Protein AF-A0A4V1SUF4-F1 (afdb_monomer_lite)

Radius of gyration: 17.59 Å; chains: 1; bounding box: 44×42×52 Å

Structure (mmCIF, N/CA/C/O backbone):
data_AF-A0A4V1SUF4-F1
#
_entry.id   AF-A0A4V1SUF4-F1
#
loop_
_atom_site.group_PDB
_atom_site.id
_atom_site.type_symbol
_atom_site.label_atom_id
_atom_site.label_alt_id
_atom_site.label_comp_id
_atom_site.label_asym_id
_atom_site.label_entity_id
_atom_site.label_seq_id
_atom_site.pdbx_PDB_ins_code
_atom_site.Cartn_x
_atom_site.Cartn_y
_atom_site.Cartn_z
_atom_site.occupancy
_atom_site.B_iso_or_equiv
_atom_site.auth_seq_id
_atom_site.auth_comp_id
_atom_site.auth_asym_id
_atom_site.auth_atom_id
_atom_site.pdbx_PDB_model_num
ATOM 1 N N . MET A 1 1 ? -8.683 17.344 -1.685 1.00 39.75 1 MET A N 1
ATOM 2 C CA . MET A 1 1 ? -9.577 17.218 -0.507 1.00 39.75 1 MET A CA 1
ATOM 3 C C . MET A 1 1 ? -9.456 18.468 0.349 1.00 39.75 1 MET A C 1
ATOM 5 O O . MET A 1 1 ? -8.342 18.908 0.589 1.00 39.75 1 MET A O 1
ATOM 9 N N . LYS A 1 2 ? -10.571 19.056 0.800 1.00 32.00 2 LYS A N 1
ATOM 10 C CA . LYS A 1 2 ? -10.547 20.195 1.730 1.00 32.00 2 LYS A CA 1
ATOM 11 C C . LYS A 1 2 ? -10.143 19.652 3.108 1.00 32.00 2 LYS A C 1
ATOM 13 O O . LYS A 1 2 ? -10.960 18.995 3.749 1.00 32.00 2 LYS A O 1
ATOM 18 N N . GLN A 1 3 ? -8.891 19.845 3.527 1.00 45.75 3 GLN A N 1
ATOM 19 C CA . GLN A 1 3 ? -8.493 19.544 4.903 1.00 45.75 3 GLN A CA 1
ATOM 20 C C . GLN A 1 3 ? -9.344 20.419 5.828 1.00 45.75 3 GLN A C 1
ATOM 22 O O . GLN A 1 3 ? -9.329 21.648 5.756 1.00 45.75 3 GLN A O 1
ATOM 27 N N . THR A 1 4 ? -10.176 19.787 6.647 1.00 56.06 4 THR A N 1
ATOM 28 C CA . THR A 1 4 ? -10.913 20.477 7.701 1.00 56.06 4 THR A CA 1
ATOM 29 C C . THR A 1 4 ? -9.905 20.994 8.724 1.00 56.06 4 THR A C 1
ATOM 31 O O . THR A 1 4 ? -8.957 20.291 9.063 1.00 56.06 4 THR A O 1
ATOM 34 N N . ARG A 1 5 ? -10.129 22.193 9.285 1.00 51.91 5 ARG A N 1
ATOM 35 C CA . ARG A 1 5 ? -9.277 22.776 10.349 1.00 51.91 5 ARG A CA 1
ATOM 36 C C . ARG A 1 5 ? -9.050 21.851 11.560 1.00 51.91 5 ARG A C 1
ATOM 38 O O . ARG A 1 5 ? -8.157 22.113 12.348 1.00 51.91 5 ARG A O 1
ATOM 45 N N . ARG A 1 6 ? -9.877 20.811 11.730 1.00 56.00 6 ARG A N 1
ATOM 46 C CA . ARG A 1 6 ? -9.827 19.841 12.837 1.00 56.00 6 ARG A CA 1
ATOM 47 C C . ARG A 1 6 ? -9.262 18.465 12.448 1.00 56.00 6 ARG A C 1
ATOM 49 O O . ARG A 1 6 ? -9.303 17.559 13.268 1.00 56.00 6 ARG A O 1
ATOM 56 N N . GLY A 1 7 ? -8.793 18.278 11.211 1.00 70.75 7 GLY A N 1
ATOM 57 C CA . GLY A 1 7 ? -8.403 16.954 10.718 1.00 70.75 7 GLY A CA 1
ATOM 58 C C . GLY A 1 7 ? -9.588 15.979 10.623 1.00 70.75 7 GLY A C 1
ATOM 59 O O . GLY A 1 7 ? -10.755 16.384 10.632 1.00 70.75 7 GLY A O 1
ATOM 60 N N . ASN A 1 8 ? -9.286 14.687 10.491 1.00 85.25 8 ASN A N 1
ATOM 61 C CA . ASN A 1 8 ? -10.257 13.588 10.499 1.00 85.25 8 ASN A CA 1
ATOM 62 C C . ASN A 1 8 ? -9.877 12.548 11.574 1.00 85.25 8 ASN A C 1
ATOM 64 O O . ASN A 1 8 ? -8.792 12.625 12.141 1.00 85.25 8 ASN A O 1
ATOM 68 N N . ALA A 1 9 ? -10.759 11.581 11.852 1.00 89.31 9 ALA A N 1
ATOM 69 C CA . ALA A 1 9 ? -10.544 10.592 12.916 1.00 89.31 9 ALA A CA 1
ATOM 70 C C . ALA A 1 9 ? -9.259 9.760 12.737 1.00 89.31 9 ALA A C 1
ATOM 72 O O . ALA A 1 9 ? -8.583 9.476 13.718 1.00 89.31 9 ALA A O 1
ATOM 73 N N . LEU A 1 10 ? -8.902 9.410 11.496 1.00 92.25 10 LEU A N 1
ATOM 74 C CA . LEU A 1 10 ? -7.659 8.693 11.209 1.00 92.25 10 LEU A CA 1
ATOM 75 C C . LEU A 1 10 ? -6.436 9.588 11.447 1.00 92.25 10 LEU A C 1
ATOM 77 O O . LEU A 1 10 ? -5.470 9.148 12.053 1.00 92.25 10 LEU A O 1
ATOM 81 N N . ALA A 1 11 ? -6.491 10.851 11.021 1.00 91.38 11 ALA A N 1
ATOM 82 C CA . ALA A 1 11 ? -5.416 11.814 11.252 1.00 91.38 11 ALA A CA 1
ATOM 83 C C . ALA A 1 11 ? -5.197 12.092 12.750 1.00 91.38 11 ALA A C 1
ATOM 85 O O . ALA A 1 11 ? -4.055 12.178 13.186 1.00 91.38 11 ALA A O 1
ATOM 86 N N . ALA A 1 12 ? -6.276 12.196 13.534 1.00 92.25 12 ALA A N 1
ATOM 87 C CA . ALA A 1 12 ? -6.192 12.345 14.987 1.00 92.25 12 ALA A CA 1
ATOM 88 C C . ALA A 1 12 ? -5.550 11.109 15.633 1.00 92.25 12 ALA A C 1
ATOM 90 O O . ALA A 1 12 ? -4.596 11.247 16.391 1.00 92.25 12 ALA A O 1
ATOM 91 N N . TRP A 1 13 ? -6.002 9.909 15.251 1.00 93.56 13 TRP A N 1
ATOM 92 C CA . TRP A 1 13 ? -5.416 8.658 15.731 1.00 93.56 13 TRP A CA 1
ATOM 93 C C . TRP A 1 13 ? -3.922 8.558 15.405 1.00 93.56 13 TRP A C 1
ATOM 95 O O . TRP A 1 13 ? -3.134 8.270 16.293 1.00 93.56 13 TRP A O 1
ATOM 105 N N . LEU A 1 14 ? -3.516 8.872 14.169 1.00 94.31 14 LEU A N 1
ATOM 106 C CA . LEU A 1 14 ? -2.105 8.884 13.764 1.00 94.31 14 LEU A CA 1
ATOM 107 C C . LEU A 1 14 ? -1.263 9.868 14.588 1.00 94.31 14 LEU A C 1
ATOM 109 O O . LEU A 1 14 ? -0.115 9.570 14.893 1.00 94.31 14 LEU A O 1
ATOM 113 N N . ALA A 1 15 ? -1.809 11.037 14.929 1.00 93.88 15 ALA A N 1
ATOM 114 C CA . ALA A 1 15 ? -1.095 12.057 15.696 1.00 93.88 15 ALA A CA 1
ATOM 115 C C . ALA A 1 15 ? -0.923 11.682 17.178 1.00 93.88 15 ALA A C 1
ATOM 117 O O . ALA A 1 15 ? 0.094 12.027 17.778 1.00 93.88 15 ALA A O 1
ATOM 118 N N . GLU A 1 16 ? -1.909 10.995 17.758 1.00 93.38 16 GLU A N 1
ATOM 119 C CA . GLU A 1 16 ? -1.894 10.526 19.152 1.00 93.38 16 GLU A CA 1
ATOM 120 C C . GLU A 1 16 ? -1.124 9.209 19.331 1.00 93.38 16 GLU A C 1
ATOM 122 O O . GLU A 1 16 ? -0.698 8.879 20.437 1.00 93.38 16 GLU A O 1
ATOM 127 N N . ASP A 1 17 ? -0.932 8.454 18.250 1.00 90.81 17 ASP A N 1
ATOM 128 C CA . ASP A 1 17 ? -0.211 7.190 18.264 1.00 90.81 17 ASP A CA 1
ATOM 129 C C . ASP A 1 17 ? 1.282 7.400 18.575 1.00 90.81 17 ASP A C 1
ATOM 131 O O . ASP A 1 17 ? 1.960 8.105 17.825 1.00 90.81 17 ASP A O 1
ATOM 135 N N . PRO A 1 18 ? 1.853 6.763 19.615 1.00 90.12 18 PRO A N 1
ATOM 136 C CA . PRO A 1 18 ? 3.274 6.909 19.930 1.00 90.12 18 PRO A CA 1
ATOM 137 C C . PRO A 1 18 ? 4.211 6.490 18.789 1.00 90.12 18 PRO A C 1
ATOM 139 O O . PRO A 1 18 ? 5.336 6.980 18.709 1.00 90.12 18 PRO A O 1
ATOM 142 N N . LEU A 1 19 ? 3.757 5.586 17.914 1.00 88.56 19 LEU A N 1
ATOM 143 C CA . LEU A 1 19 ? 4.533 5.063 16.798 1.00 88.56 19 LEU A CA 1
ATOM 144 C C . LEU A 1 19 ? 4.470 5.982 15.568 1.00 88.56 19 LEU A C 1
ATOM 146 O O . LEU A 1 19 ? 5.475 6.150 14.886 1.00 88.56 19 LEU A O 1
ATOM 150 N N . PHE A 1 20 ? 3.312 6.586 15.279 1.00 92.81 20 PHE A N 1
ATOM 151 C CA . PHE A 1 20 ? 3.117 7.410 14.073 1.00 92.81 20 PHE A CA 1
ATOM 152 C C . PHE A 1 20 ? 3.195 8.912 14.325 1.00 92.81 20 PHE A C 1
ATOM 154 O O . PHE A 1 20 ? 3.594 9.656 13.428 1.00 92.81 20 PHE A O 1
ATOM 161 N N . GLY A 1 21 ? 2.860 9.363 15.532 1.00 94.06 21 GLY A N 1
ATOM 162 C CA . GLY A 1 21 ? 2.788 10.768 15.920 1.00 94.06 21 GLY A CA 1
ATOM 163 C C . GLY A 1 21 ? 4.017 11.582 15.514 1.00 94.06 21 GLY A C 1
ATOM 164 O O . GLY A 1 21 ? 3.842 12.635 14.891 1.00 94.06 21 GLY A O 1
ATOM 165 N N . PRO A 1 22 ? 5.257 11.104 15.754 1.00 94.25 22 PRO A N 1
ATOM 166 C CA . PRO A 1 22 ? 6.465 11.800 15.309 1.00 94.25 22 PRO A CA 1
ATOM 167 C C . PRO A 1 22 ? 6.509 12.062 13.794 1.00 94.25 22 PRO A C 1
ATOM 169 O O . PRO A 1 22 ? 6.923 13.138 13.367 1.00 94.25 22 PRO A O 1
ATOM 172 N N . PHE A 1 23 ? 6.011 11.126 12.983 1.00 94.56 23 PHE A N 1
ATOM 173 C CA . PHE A 1 23 ? 6.038 11.194 11.520 1.00 94.56 23 PHE A CA 1
ATOM 174 C C . PHE A 1 23 ? 4.916 12.050 10.924 1.00 94.56 23 PHE A C 1
ATOM 176 O O . PHE A 1 23 ? 4.996 12.443 9.763 1.00 94.56 23 PHE A O 1
ATOM 183 N N . THR A 1 24 ? 3.884 12.397 11.701 1.00 93.88 24 THR A N 1
ATOM 184 C CA . THR A 1 24 ? 2.815 13.309 11.243 1.00 93.88 24 THR A CA 1
ATOM 185 C C . THR A 1 24 ? 3.288 14.753 11.052 1.00 93.88 24 THR A C 1
ATOM 187 O O . THR A 1 24 ? 2.608 15.547 10.405 1.00 93.88 24 THR A O 1
ATOM 190 N N . LYS A 1 25 ? 4.453 15.098 11.615 1.00 91.44 25 LYS A N 1
ATOM 191 C CA . LYS A 1 25 ? 5.065 16.433 11.534 1.00 91.44 25 LYS A CA 1
ATOM 192 C C . LYS A 1 25 ? 6.116 16.546 10.428 1.00 91.44 25 LYS A C 1
ATOM 194 O O . LYS A 1 25 ? 6.629 17.636 10.198 1.00 91.44 25 LYS A O 1
ATOM 199 N N . ILE A 1 26 ? 6.444 15.433 9.778 1.00 91.62 26 ILE A N 1
ATOM 200 C CA . ILE A 1 26 ? 7.450 15.350 8.721 1.00 91.62 26 ILE A CA 1
ATOM 201 C C . ILE A 1 26 ? 6.717 15.382 7.371 1.00 91.62 26 ILE A C 1
ATOM 203 O O . ILE A 1 26 ? 5.657 14.762 7.244 1.00 91.62 26 ILE A O 1
ATOM 207 N N . PRO A 1 27 ? 7.232 16.088 6.351 1.00 90.00 27 PRO A N 1
ATOM 208 C CA . PRO A 1 27 ? 6.687 15.999 5.002 1.00 90.00 27 PRO A CA 1
ATOM 209 C C . PRO A 1 27 ? 6.670 14.551 4.490 1.00 90.00 27 PRO A C 1
ATOM 211 O O . PRO A 1 27 ? 7.639 13.815 4.658 1.00 90.00 27 PRO A O 1
ATOM 214 N N . ALA A 1 28 ? 5.595 14.145 3.809 1.00 87.75 28 ALA A N 1
ATOM 215 C CA . ALA A 1 28 ? 5.434 12.777 3.296 1.00 87.75 28 ALA A CA 1
ATOM 216 C C . ALA A 1 28 ? 6.638 12.309 2.448 1.00 87.75 28 ALA A C 1
ATOM 218 O O . ALA A 1 28 ? 7.167 11.219 2.643 1.00 87.75 28 ALA A O 1
ATOM 219 N N . LYS A 1 29 ? 7.160 13.191 1.582 1.00 84.06 29 LYS A N 1
ATOM 220 C CA . LYS A 1 29 ? 8.320 12.905 0.718 1.00 84.06 29 LYS A CA 1
ATOM 221 C C . LYS A 1 29 ? 9.664 12.806 1.456 1.00 84.06 29 LYS A C 1
ATOM 223 O O . LYS A 1 29 ? 10.642 12.369 0.859 1.00 84.06 29 LYS A O 1
ATOM 228 N N . GLU A 1 30 ? 9.702 13.183 2.731 1.00 86.62 30 GLU A N 1
ATOM 229 C CA . GLU A 1 30 ? 10.881 13.141 3.606 1.00 86.62 30 GLU A CA 1
ATOM 230 C C . GLU A 1 30 ? 10.764 12.037 4.676 1.00 86.62 30 GLU A C 1
ATOM 232 O O . GLU A 1 30 ? 11.474 12.052 5.678 1.00 86.62 30 GLU A O 1
ATOM 237 N N . GLY A 1 31 ? 9.864 11.066 4.477 1.00 85.25 31 GLY A N 1
ATOM 238 C CA . GLY A 1 31 ? 9.648 9.953 5.409 1.00 85.25 31 GLY A CA 1
ATOM 239 C C . GLY A 1 31 ? 8.546 10.199 6.442 1.00 85.25 31 GLY A C 1
ATOM 240 O O . GLY A 1 31 ? 8.423 9.440 7.403 1.00 85.25 31 GLY A O 1
ATOM 241 N N . GLY A 1 32 ? 7.743 11.249 6.257 1.00 93.56 32 GLY A N 1
ATOM 242 C CA . GLY A 1 32 ? 6.519 11.461 7.020 1.00 93.56 32 GLY A CA 1
ATOM 243 C C . GLY A 1 32 ? 5.406 10.473 6.677 1.00 93.56 32 GLY A C 1
ATOM 244 O O . GLY A 1 32 ? 5.578 9.551 5.882 1.00 93.56 32 GLY A O 1
ATOM 245 N N . VAL A 1 33 ? 4.240 10.679 7.289 1.00 94.94 33 VAL A N 1
ATOM 246 C CA . VAL A 1 33 ? 3.053 9.862 7.004 1.00 94.94 33 VAL A CA 1
ATOM 247 C C . VAL A 1 33 ? 2.594 10.060 5.561 1.00 94.94 33 VAL A C 1
ATOM 249 O O . VAL A 1 33 ? 2.222 11.167 5.167 1.00 94.94 33 VAL A O 1
ATOM 252 N N . ASP A 1 34 ? 2.547 8.957 4.821 1.00 95.19 34 ASP A N 1
ATOM 253 C CA . ASP A 1 34 ? 2.095 8.886 3.440 1.00 95.19 34 ASP A CA 1
ATOM 254 C C . ASP A 1 34 ? 1.232 7.637 3.212 1.00 95.19 34 ASP A C 1
ATOM 256 O O . ASP A 1 34 ? 1.684 6.507 3.421 1.00 95.19 34 ASP A O 1
ATOM 260 N N . LEU A 1 35 ? -0.029 7.849 2.830 1.00 95.38 35 LEU A N 1
ATOM 261 C CA . LEU A 1 35 ? -1.047 6.809 2.659 1.00 95.38 35 LEU A CA 1
ATOM 262 C C . LEU A 1 35 ? -1.431 6.732 1.178 1.00 95.38 35 LEU A C 1
ATOM 264 O O . LEU A 1 35 ? -2.069 7.657 0.675 1.00 95.38 35 LEU A O 1
ATOM 268 N N . GLU A 1 36 ? -1.100 5.632 0.502 1.00 93.44 36 GLU A N 1
ATOM 269 C CA . GLU A 1 36 ? -1.285 5.510 -0.956 1.00 93.44 36 GLU A CA 1
ATOM 270 C C . GLU A 1 36 ? -2.205 4.333 -1.325 1.00 93.44 36 GLU A C 1
ATOM 272 O O . GLU A 1 36 ? -3.229 4.522 -1.987 1.00 93.44 36 GLU A O 1
ATOM 277 N N . GLY A 1 37 ? -1.929 3.128 -0.816 1.00 95.31 37 GLY A N 1
ATOM 278 C CA . GLY A 1 37 ? -2.708 1.933 -1.151 1.00 95.31 37 GLY A CA 1
ATOM 279 C C . GLY A 1 37 ? -4.009 1.778 -0.361 1.00 95.31 37 GLY A C 1
ATOM 280 O O . GLY A 1 37 ? -4.059 2.035 0.842 1.00 95.31 37 GLY A O 1
ATOM 281 N N . ILE A 1 38 ? -5.063 1.265 -1.005 1.00 97.50 38 ILE A N 1
ATOM 282 C CA . ILE A 1 38 ? -6.328 0.908 -0.343 1.00 97.50 38 ILE A CA 1
ATOM 283 C C . ILE A 1 38 ? -6.906 -0.408 -0.873 1.00 97.50 38 ILE A C 1
ATOM 285 O O . ILE A 1 38 ? -7.026 -0.617 -2.077 1.00 97.50 38 ILE A O 1
ATOM 289 N N . ALA A 1 39 ? -7.332 -1.284 0.036 1.00 97.81 39 ALA A N 1
ATOM 290 C CA . ALA A 1 39 ? -8.114 -2.473 -0.291 1.00 97.81 39 ALA A CA 1
ATOM 291 C C . ALA A 1 39 ? -9.317 -2.612 0.644 1.00 97.81 39 ALA A C 1
ATOM 293 O O . ALA A 1 39 ? -9.261 -2.268 1.824 1.00 97.81 39 ALA A O 1
ATOM 294 N N . VAL A 1 40 ? -10.426 -3.126 0.110 1.00 96.81 40 VAL A N 1
ATOM 295 C CA . VAL A 1 40 ? -11.702 -3.208 0.828 1.00 96.81 40 VAL A CA 1
ATOM 296 C C . VAL A 1 40 ? -12.272 -4.619 0.745 1.00 96.81 40 VAL A C 1
ATOM 298 O O . VAL A 1 40 ? -12.325 -5.228 -0.326 1.00 96.81 40 VAL A O 1
ATOM 301 N N . ALA A 1 41 ? -12.743 -5.119 1.886 1.00 95.69 41 ALA A N 1
ATOM 302 C CA . ALA A 1 41 ? -13.491 -6.361 2.014 1.00 95.69 41 ALA A CA 1
ATOM 303 C C . ALA A 1 41 ? -14.707 -6.147 2.925 1.00 95.69 41 ALA A C 1
ATOM 305 O O . ALA A 1 41 ? -14.620 -6.226 4.151 1.00 95.69 41 ALA A O 1
ATOM 306 N N . GLY A 1 42 ? -15.855 -5.835 2.321 1.00 94.62 42 GLY A N 1
ATOM 307 C CA . GLY A 1 42 ? -17.055 -5.461 3.069 1.00 94.62 42 GLY A CA 1
ATOM 308 C C . GLY A 1 42 ? -16.809 -4.209 3.915 1.00 94.62 42 GLY A C 1
ATOM 309 O O . GLY A 1 42 ? -16.495 -3.151 3.379 1.00 94.62 42 GLY A O 1
ATOM 310 N N . MET A 1 43 ? -16.939 -4.333 5.238 1.00 95.69 43 MET A N 1
ATOM 311 C CA . MET A 1 43 ? -16.666 -3.251 6.195 1.00 95.69 43 MET A CA 1
ATOM 312 C C . MET A 1 43 ? -15.219 -3.237 6.714 1.00 95.69 43 MET A C 1
ATOM 314 O O . MET A 1 43 ? -14.899 -2.434 7.580 1.00 95.69 43 MET A O 1
ATOM 318 N N . ARG A 1 44 ? -14.331 -4.101 6.217 1.00 95.38 44 ARG A N 1
ATOM 319 C CA . ARG A 1 44 ? -12.900 -4.083 6.545 1.00 95.38 44 ARG A CA 1
ATOM 320 C C . ARG A 1 44 ? -12.153 -3.288 5.480 1.00 95.38 44 ARG A C 1
ATOM 322 O O . ARG A 1 44 ? -12.214 -3.643 4.302 1.00 95.38 44 ARG A O 1
ATOM 329 N N . VAL A 1 45 ? -11.455 -2.233 5.889 1.00 97.38 45 VAL A N 1
ATOM 330 C CA . VAL A 1 45 ? -10.611 -1.421 5.003 1.00 97.38 45 VAL A CA 1
ATOM 331 C C . VAL A 1 45 ? -9.158 -1.571 5.431 1.00 97.38 45 VAL A C 1
ATOM 333 O O . VAL A 1 45 ? -8.841 -1.385 6.604 1.00 97.38 45 VAL A O 1
ATOM 336 N N . ALA A 1 46 ? -8.295 -1.895 4.474 1.00 98.06 46 ALA A N 1
ATOM 337 C CA . ALA A 1 46 ? -6.848 -1.850 4.605 1.00 98.06 46 ALA A CA 1
ATOM 338 C C . ALA A 1 46 ? -6.312 -0.608 3.886 1.00 98.06 46 ALA A C 1
ATOM 340 O O . ALA A 1 46 ? -6.708 -0.334 2.753 1.00 98.06 46 ALA A O 1
ATOM 341 N N . ILE A 1 47 ? -5.407 0.113 4.540 1.00 98.06 47 ILE A N 1
ATOM 342 C CA . ILE A 1 47 ? -4.684 1.264 4.002 1.00 98.06 47 ILE A CA 1
ATOM 343 C C . ILE A 1 47 ? -3.189 0.967 4.090 1.00 98.06 47 ILE A C 1
ATOM 345 O O . ILE A 1 47 ? -2.675 0.664 5.165 1.00 98.06 47 ILE A O 1
ATOM 349 N N . GLY A 1 48 ? -2.500 1.039 2.960 1.00 97.88 48 GLY A N 1
ATOM 350 C CA . GLY A 1 48 ? -1.057 0.880 2.871 1.00 97.88 48 GLY A CA 1
ATOM 351 C C . GLY A 1 48 ? -0.338 2.197 3.124 1.00 97.88 48 GLY A C 1
ATOM 352 O O . GLY A 1 48 ? -0.785 3.245 2.656 1.00 97.88 48 GLY A O 1
ATOM 353 N N . MET A 1 49 ? 0.773 2.135 3.854 1.00 96.88 49 MET A N 1
ATOM 354 C CA . MET A 1 49 ? 1.647 3.283 4.068 1.00 96.88 49 MET A CA 1
ATOM 355 C C . M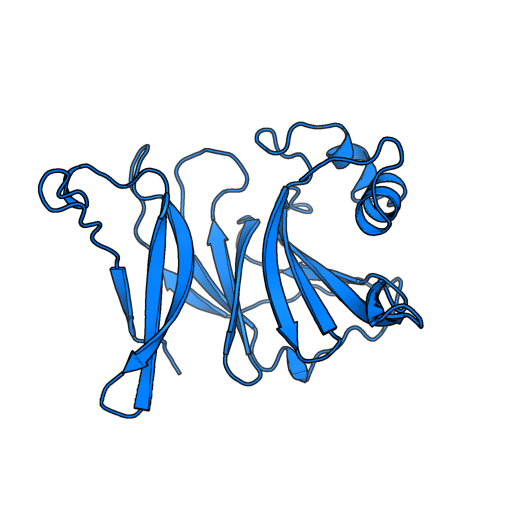ET A 1 49 ? 2.893 3.157 3.198 1.00 96.88 49 MET A C 1
ATOM 357 O O . MET A 1 49 ? 3.619 2.163 3.312 1.00 96.88 49 MET A O 1
ATOM 361 N N . ARG A 1 50 ? 3.183 4.180 2.387 1.00 95.50 50 ARG A N 1
ATOM 362 C CA . ARG A 1 50 ? 4.497 4.296 1.740 1.00 95.50 50 ARG A CA 1
ATOM 363 C C . ARG A 1 50 ? 5.552 4.725 2.756 1.00 95.50 50 ARG A C 1
ATOM 365 O O .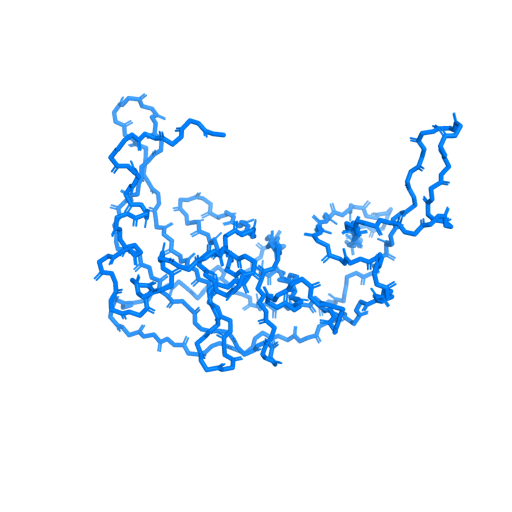 ARG A 1 50 ? 6.676 4.234 2.725 1.00 95.50 50 ARG A O 1
ATOM 372 N N . GLY A 1 51 ? 5.166 5.580 3.698 1.00 93.00 51 GLY A N 1
ATOM 373 C CA . GLY A 1 51 ? 5.980 5.973 4.840 1.00 93.00 51 GLY A CA 1
ATOM 374 C C . GLY A 1 51 ? 5.114 6.381 6.036 1.00 93.00 51 GLY A C 1
ATOM 375 O O . GLY A 1 51 ? 3.946 6.734 5.856 1.00 93.00 51 GLY A O 1
ATOM 376 N N . PRO A 1 52 ? 5.648 6.336 7.266 1.00 94.00 52 PRO A N 1
ATOM 377 C CA . PRO A 1 52 ? 6.923 5.727 7.654 1.00 94.00 52 PRO A CA 1
ATOM 378 C C . PRO A 1 52 ? 6.939 4.195 7.549 1.00 94.00 52 PRO A C 1
ATOM 380 O O . PRO A 1 52 ? 5.904 3.533 7.640 1.00 94.00 52 PRO A O 1
ATOM 383 N N . ILE A 1 53 ? 8.145 3.636 7.443 1.00 92.75 53 ILE A N 1
ATOM 384 C CA . ILE A 1 53 ? 8.416 2.227 7.757 1.00 92.75 53 ILE A CA 1
ATOM 385 C C . ILE A 1 53 ? 8.910 2.113 9.202 1.00 92.75 53 ILE A C 1
ATOM 387 O O . ILE A 1 53 ? 9.542 3.029 9.729 1.00 92.75 53 ILE A O 1
ATOM 391 N N . MET A 1 54 ? 8.627 0.986 9.849 1.00 92.81 54 MET A N 1
ATOM 392 C CA . MET A 1 54 ? 9.026 0.724 11.231 1.00 92.81 54 MET A CA 1
ATOM 393 C C . MET A 1 54 ? 10.230 -0.200 11.236 1.00 92.81 54 MET A C 1
ATOM 395 O O . MET A 1 54 ? 10.095 -1.394 10.974 1.00 92.81 54 MET A O 1
ATOM 399 N N . GLN A 1 55 ? 11.408 0.362 11.520 1.00 90.94 55 GLN A N 1
ATOM 400 C CA . GLN A 1 55 ? 12.697 -0.288 11.263 1.00 90.94 55 GLN A CA 1
ATOM 401 C C . GLN A 1 55 ? 12.826 -0.631 9.770 1.00 90.94 55 GLN A C 1
ATOM 403 O O . GLN A 1 55 ? 13.093 0.255 8.966 1.00 90.94 55 GLN A O 1
ATOM 408 N N . THR A 1 56 ? 12.587 -1.887 9.396 1.00 94.12 56 THR A N 1
ATOM 409 C CA . THR A 1 56 ? 12.609 -2.386 8.011 1.00 94.12 56 THR A CA 1
ATOM 410 C C . THR A 1 56 ? 11.239 -2.878 7.542 1.00 94.12 56 THR A C 1
ATOM 412 O O . THR A 1 56 ? 11.128 -3.460 6.466 1.00 94.12 56 THR A O 1
ATOM 415 N N . TYR A 1 57 ? 10.194 -2.696 8.353 1.00 97.38 57 TYR A N 1
ATOM 416 C CA . TYR A 1 57 ? 8.877 -3.266 8.102 1.00 97.38 57 TYR A CA 1
ATOM 417 C C . TYR A 1 57 ? 7.897 -2.212 7.600 1.00 97.38 57 TYR A C 1
ATOM 419 O O . TYR A 1 57 ? 7.708 -1.163 8.222 1.00 97.38 57 TYR A O 1
ATOM 427 N N . ALA A 1 58 ? 7.225 -2.531 6.500 1.00 97.62 58 ALA A N 1
ATOM 428 C CA . ALA A 1 58 ? 6.097 -1.762 6.012 1.00 97.62 58 ALA A CA 1
ATOM 429 C C . ALA A 1 58 ? 4.936 -1.803 7.001 1.00 97.62 58 ALA A C 1
ATOM 431 O O .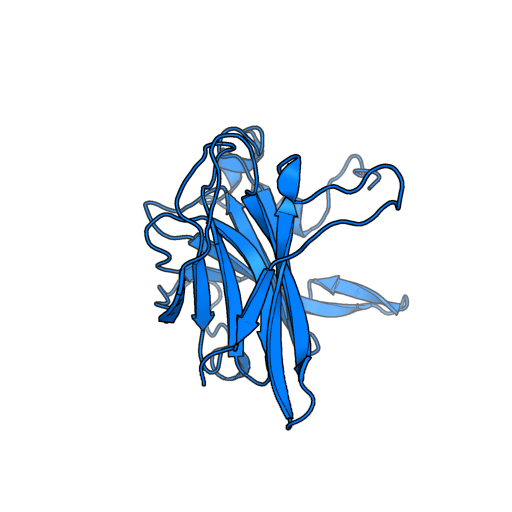 ALA A 1 58 ? 4.749 -2.772 7.744 1.00 97.62 58 ALA A O 1
ATOM 432 N N . VAL A 1 59 ? 4.119 -0.755 6.961 1.00 97.19 59 VAL A N 1
ATOM 433 C CA . VAL A 1 59 ? 2.931 -0.637 7.796 1.00 97.19 59 VAL A CA 1
ATOM 434 C C . VAL A 1 59 ? 1.689 -0.667 6.921 1.00 97.19 59 VAL A C 1
ATOM 436 O O . VAL A 1 59 ? 1.542 0.110 5.979 1.00 97.19 59 VAL A O 1
ATOM 439 N N . LEU A 1 60 ? 0.761 -1.543 7.284 1.00 97.50 60 LEU A N 1
ATOM 440 C CA . LEU A 1 60 ? -0.601 -1.543 6.779 1.00 97.50 60 LEU A CA 1
ATOM 441 C C . LEU A 1 60 ? -1.549 -1.276 7.947 1.00 97.50 60 LEU A C 1
ATOM 443 O O . LEU A 1 60 ? -1.480 -1.930 8.988 1.00 97.50 60 LEU A O 1
ATOM 447 N N . ILE A 1 61 ? -2.433 -0.302 7.780 1.00 96.25 61 ILE A N 1
ATOM 448 C CA . ILE A 1 61 ? -3.457 0.053 8.756 1.00 96.25 61 ILE A CA 1
ATOM 449 C C . ILE A 1 61 ? -4.749 -0.653 8.368 1.00 96.25 61 ILE A C 1
ATOM 451 O O . ILE A 1 61 ? -5.214 -0.525 7.239 1.00 96.25 61 ILE A O 1
ATOM 455 N N . GLU A 1 62 ? -5.365 -1.359 9.307 1.00 95.81 62 GLU A N 1
ATOM 456 C CA . GLU A 1 62 ? -6.695 -1.926 9.120 1.00 95.81 62 GLU A CA 1
ATOM 457 C C . GLU A 1 62 ? -7.700 -1.257 10.029 1.00 95.81 62 GLU A C 1
ATOM 459 O O . GLU A 1 62 ? -7.492 -1.139 11.234 1.00 95.81 62 GLU A O 1
ATOM 464 N N . LEU A 1 63 ? -8.817 -0.844 9.449 1.00 94.75 63 LEU A N 1
ATOM 465 C CA . LEU A 1 63 ? -9.871 -0.174 10.182 1.00 94.75 63 LEU A CA 1
ATOM 466 C C . LEU A 1 63 ? -11.245 -0.725 9.780 1.00 94.75 63 LEU A C 1
ATOM 468 O O . LEU A 1 63 ? -11.557 -0.845 8.588 1.00 94.75 63 LEU A O 1
ATOM 472 N N . PRO A 1 64 ? -12.087 -1.078 10.763 1.00 95.94 64 PRO A N 1
ATOM 473 C CA . PRO A 1 64 ? -13.461 -1.444 10.506 1.00 95.94 64 PRO A CA 1
ATOM 474 C C . PRO A 1 64 ? -14.266 -0.186 10.186 1.00 95.94 64 PRO A C 1
ATOM 476 O O . PRO A 1 64 ? -14.099 0.869 10.800 1.00 95.94 64 PRO A O 1
ATOM 479 N N . MET A 1 65 ? -15.198 -0.314 9.258 1.00 96.06 65 MET A N 1
ATOM 480 C CA . MET A 1 65 ? -16.142 0.716 8.865 1.00 96.06 65 MET A CA 1
ATOM 481 C C . MET A 1 65 ? -17.530 0.383 9.401 1.00 96.06 65 MET A C 1
ATOM 483 O O . MET A 1 65 ? -17.889 -0.769 9.625 1.00 96.06 65 MET A O 1
ATOM 487 N N . LYS A 1 66 ? -18.343 1.415 9.598 1.00 96.56 66 LYS A N 1
ATOM 488 C CA . LYS A 1 66 ? -19.781 1.277 9.821 1.00 96.56 66 LYS A CA 1
ATOM 489 C C . LYS A 1 66 ? -20.532 2.382 9.102 1.00 96.56 66 LYS A C 1
ATOM 491 O O . LYS A 1 66 ? -20.032 3.500 8.957 1.00 96.56 66 LYS A O 1
ATOM 496 N N . VAL A 1 67 ? -21.759 2.080 8.701 1.00 95.94 67 VAL A N 1
ATOM 497 C CA . VAL A 1 67 ? -22.676 3.062 8.120 1.00 95.94 67 VAL A CA 1
ATOM 498 C C . VAL A 1 67 ? -23.336 3.832 9.265 1.00 95.94 67 VAL A C 1
ATOM 500 O O . VAL A 1 67 ? -23.947 3.254 10.163 1.00 95.94 67 VAL A O 1
ATOM 503 N N . ALA A 1 68 ? -23.156 5.149 9.301 1.00 93.44 68 ALA A N 1
ATOM 504 C CA . ALA A 1 68 ? -23.846 6.018 10.246 1.00 93.44 68 ALA A CA 1
ATOM 505 C C . ALA A 1 68 ? -25.329 6.173 9.867 1.00 93.44 68 ALA A C 1
ATOM 507 O O . ALA A 1 68 ? -25.705 5.950 8.722 1.00 93.44 68 ALA A O 1
ATOM 508 N N . LYS A 1 69 ? -26.162 6.663 10.799 1.00 93.94 69 LYS A N 1
ATOM 509 C CA . LYS A 1 69 ? -27.582 6.973 10.527 1.00 93.94 69 LYS A CA 1
ATOM 510 C C . LYS A 1 69 ? -27.778 7.923 9.335 1.00 93.94 69 LYS A C 1
ATOM 512 O O . LYS A 1 69 ? -28.796 7.862 8.668 1.00 93.94 69 LYS A O 1
ATOM 517 N N . SER 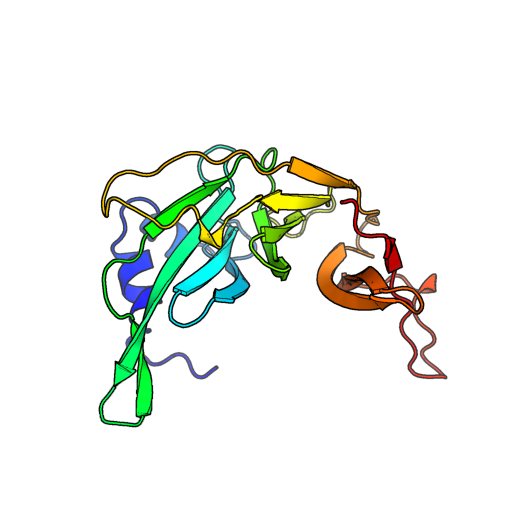A 1 70 ? -26.791 8.774 9.054 1.00 93.25 70 SER A N 1
ATOM 518 C CA . SER A 1 70 ? -26.774 9.679 7.900 1.00 93.25 70 SER A CA 1
ATOM 519 C C . SER A 1 70 ? -26.432 9.004 6.563 1.00 93.25 70 SER A C 1
ATOM 521 O O . SER A 1 70 ? -26.249 9.701 5.571 1.00 93.25 70 SER A O 1
ATOM 523 N N . GLY A 1 71 ? -26.237 7.682 6.529 1.00 92.81 71 GLY A N 1
ATOM 524 C CA . GLY A 1 71 ? -25.766 6.938 5.353 1.00 92.81 71 GLY A CA 1
ATOM 525 C C . GLY A 1 71 ? -24.261 7.068 5.082 1.00 92.81 71 GLY A C 1
ATOM 526 O O . GLY A 1 71 ? -23.724 6.388 4.214 1.00 92.81 71 GLY A O 1
ATOM 527 N N . ARG A 1 72 ? -23.542 7.913 5.832 1.00 91.19 72 ARG A N 1
ATOM 528 C CA . ARG A 1 72 ? -22.096 8.119 5.662 1.00 91.19 72 ARG A CA 1
ATOM 529 C C . ARG A 1 72 ? -21.288 7.015 6.338 1.00 91.19 72 ARG A C 1
ATOM 531 O O . ARG A 1 72 ? -21.612 6.596 7.448 1.00 91.19 72 ARG A O 1
ATOM 538 N N . LEU A 1 73 ? -20.183 6.618 5.716 1.00 92.31 73 LEU A N 1
ATOM 539 C CA . LEU A 1 73 ? -19.207 5.724 6.332 1.00 92.31 73 LEU A CA 1
ATOM 540 C C . LEU A 1 73 ? -18.420 6.439 7.442 1.00 92.31 73 LEU A C 1
ATOM 542 O O . LEU A 1 73 ? -17.997 7.586 7.285 1.00 92.31 73 LEU A O 1
ATOM 546 N N . LYS A 1 74 ? -18.217 5.744 8.564 1.00 93.19 74 LYS A N 1
ATOM 547 C CA . LYS A 1 74 ? -17.356 6.166 9.678 1.00 93.19 74 LYS A CA 1
ATOM 548 C C . LYS A 1 74 ? -16.540 4.989 10.207 1.00 93.19 74 LYS A C 1
ATOM 550 O O . LYS A 1 74 ? -16.956 3.843 10.053 1.00 93.19 74 LYS A O 1
ATOM 555 N N . ILE A 1 75 ? -15.430 5.285 10.880 1.00 94.69 75 ILE A N 1
ATOM 556 C CA . ILE A 1 75 ? -14.622 4.267 11.561 1.00 94.69 75 ILE A CA 1
ATOM 557 C C . ILE A 1 75 ? -15.457 3.635 12.688 1.00 94.69 75 ILE A C 1
ATOM 559 O O . ILE A 1 75 ? -16.147 4.317 13.457 1.00 94.69 75 ILE A O 1
ATOM 563 N N . GLY A 1 76 ? -15.490 2.306 12.686 1.00 92.06 76 GLY A N 1
ATOM 564 C CA . GLY A 1 76 ? -16.429 1.465 13.414 1.00 92.06 76 GLY A CA 1
ATOM 565 C C . GLY A 1 76 ? -15.987 1.050 14.809 1.00 92.06 76 GLY A C 1
ATOM 566 O O . GLY A 1 76 ? -16.856 0.914 15.674 1.00 92.06 76 GLY A O 1
ATOM 567 N N . GLY A 1 77 ? -14.680 0.915 15.012 1.00 92.00 77 GLY A N 1
ATOM 568 C CA . GLY A 1 77 ? -14.026 0.306 16.168 1.00 92.00 77 GLY A CA 1
ATOM 569 C C . GLY A 1 77 ? -12.526 0.608 16.161 1.00 92.00 77 GLY A C 1
ATOM 570 O O . GLY A 1 77 ? -12.126 1.650 15.639 1.00 92.00 77 GLY A O 1
ATOM 571 N N . ALA A 1 78 ? -11.723 -0.289 16.734 1.00 93.00 78 ALA A N 1
ATOM 572 C CA . ALA A 1 78 ? -10.277 -0.122 16.839 1.00 93.00 78 ALA A CA 1
ATOM 573 C C . ALA A 1 78 ? -9.592 -0.077 15.463 1.00 93.00 78 ALA A C 1
ATOM 575 O O . ALA A 1 78 ? -9.998 -0.756 14.520 1.00 93.00 78 ALA A O 1
ATOM 576 N N . ILE A 1 79 ? -8.553 0.749 15.363 1.00 94.06 79 ILE A N 1
ATOM 577 C CA . ILE A 1 79 ? -7.651 0.795 14.215 1.00 94.06 79 ILE A CA 1
ATOM 578 C C . ILE A 1 79 ? -6.454 -0.091 14.555 1.00 94.06 79 ILE A C 1
ATOM 580 O O . ILE A 1 79 ? -5.839 0.072 15.608 1.00 94.06 79 ILE A O 1
ATOM 584 N N . HIS A 1 80 ? -6.127 -1.022 13.667 1.00 93.75 80 HIS A N 1
ATOM 585 C CA . HIS A 1 80 ? -5.078 -2.011 13.869 1.00 93.75 80 HIS A CA 1
ATOM 586 C C . HIS A 1 80 ? -3.883 -1.734 12.966 1.00 93.75 80 HIS A C 1
ATOM 588 O O . HIS A 1 80 ? -4.027 -1.342 11.809 1.00 93.75 80 HIS A O 1
ATOM 594 N N . ARG A 1 81 ? -2.691 -2.007 13.491 1.00 93.75 81 ARG A N 1
ATOM 595 C CA . ARG A 1 81 ? -1.422 -1.915 12.767 1.00 93.75 81 ARG A CA 1
ATOM 596 C C . ARG A 1 81 ? -0.999 -3.322 12.363 1.00 93.75 81 ARG A C 1
ATOM 598 O O . ARG A 1 81 ? -0.984 -4.225 13.200 1.00 93.75 81 ARG A O 1
ATOM 605 N N . ARG A 1 82 ? -0.637 -3.515 11.102 1.00 95.06 82 ARG A N 1
ATOM 606 C CA . ARG A 1 82 ? -0.045 -4.751 10.582 1.00 95.06 82 ARG A CA 1
ATOM 607 C C . ARG A 1 82 ? 1.358 -4.408 10.100 1.00 95.06 82 ARG A C 1
ATOM 609 O O . ARG A 1 82 ? 1.512 -3.467 9.324 1.00 95.06 82 ARG A O 1
ATOM 616 N N . LEU A 1 83 ? 2.363 -5.147 10.567 1.00 96.75 83 LEU A N 1
ATOM 617 C CA . LEU A 1 83 ? 3.730 -5.012 10.063 1.00 96.75 83 LEU A CA 1
ATOM 618 C C . LEU A 1 83 ? 3.974 -6.046 8.980 1.00 96.75 83 LEU A C 1
ATOM 620 O O . LEU A 1 83 ? 3.547 -7.191 9.117 1.00 96.75 83 LEU A O 1
ATOM 624 N N . LEU A 1 84 ? 4.631 -5.636 7.906 1.00 98.31 84 LEU A N 1
ATOM 625 C CA . LEU A 1 84 ? 4.901 -6.474 6.751 1.00 98.31 84 LEU A CA 1
ATOM 626 C C . LEU A 1 84 ? 6.395 -6.443 6.450 1.00 98.31 84 LEU A C 1
ATOM 628 O O . LEU A 1 84 ? 6.989 -5.375 6.313 1.00 98.31 84 LEU A O 1
ATOM 632 N N . ASP A 1 85 ? 6.997 -7.620 6.337 1.00 98.31 85 ASP A N 1
ATOM 633 C CA . ASP A 1 85 ? 8.350 -7.757 5.815 1.00 98.31 85 ASP A CA 1
ATOM 634 C C . ASP A 1 85 ? 8.312 -7.674 4.289 1.00 98.31 85 ASP A C 1
ATOM 636 O O . ASP A 1 85 ? 7.995 -8.652 3.614 1.00 98.31 85 ASP A O 1
ATOM 640 N N . LEU A 1 86 ? 8.554 -6.465 3.782 1.00 98.31 86 LEU A N 1
ATOM 641 C CA . LEU A 1 86 ? 8.667 -6.141 2.359 1.00 98.31 86 LEU A CA 1
ATOM 642 C C . LEU A 1 86 ? 10.098 -5.684 2.036 1.00 98.31 86 LEU A C 1
ATOM 644 O O . LEU A 1 86 ? 10.291 -4.811 1.198 1.00 98.31 86 LEU A O 1
ATOM 648 N N . GLU A 1 87 ? 11.096 -6.204 2.762 1.00 96.62 87 GLU A N 1
ATOM 649 C CA . GLU A 1 87 ? 12.521 -5.918 2.524 1.00 96.62 87 GLU A CA 1
ATOM 650 C C . GLU A 1 87 ? 12.876 -4.416 2.604 1.00 96.62 87 GLU A C 1
ATOM 652 O O . GLU A 1 87 ? 13.697 -3.905 1.846 1.00 96.62 87 GLU A O 1
ATOM 657 N N . GLY A 1 88 ? 12.248 -3.681 3.529 1.00 96.00 88 GLY A N 1
ATOM 658 C CA . GLY A 1 88 ? 12.460 -2.237 3.695 1.00 96.00 88 GLY A CA 1
ATOM 659 C C . GLY A 1 88 ? 11.677 -1.348 2.724 1.00 96.00 88 GLY A C 1
ATOM 660 O O . GLY A 1 88 ? 11.809 -0.126 2.788 1.00 96.00 88 GLY A O 1
ATOM 661 N N . LEU A 1 89 ? 10.848 -1.926 1.852 1.00 97.19 89 LEU A N 1
ATOM 662 C CA . LEU A 1 89 ? 9.977 -1.183 0.942 1.00 97.19 89 LEU A CA 1
ATOM 663 C C . LEU A 1 89 ? 8.683 -0.734 1.639 1.00 97.19 89 LEU A C 1
ATOM 665 O O . LEU A 1 89 ? 8.186 -1.405 2.541 1.00 97.19 89 LEU A O 1
ATOM 669 N N . GLY A 1 90 ? 8.126 0.397 1.205 1.00 97.19 90 GLY A N 1
ATOM 670 C CA . GLY A 1 90 ? 6.809 0.897 1.608 1.00 97.19 90 GLY A CA 1
ATOM 671 C C . GLY A 1 90 ? 5.699 0.429 0.665 1.00 97.19 90 GLY A C 1
ATOM 672 O O . GLY A 1 90 ? 5.970 -0.046 -0.435 1.00 97.19 90 GLY A O 1
ATOM 673 N N . ILE A 1 91 ? 4.439 0.570 1.080 1.00 98.25 91 ILE A N 1
ATOM 674 C CA . ILE A 1 91 ? 3.264 0.158 0.298 1.00 98.25 91 ILE A CA 1
ATOM 675 C C . ILE A 1 91 ? 2.757 1.324 -0.553 1.00 98.25 91 ILE A C 1
ATOM 677 O O . ILE A 1 91 ? 2.317 2.332 -0.004 1.00 98.25 91 ILE A O 1
ATOM 681 N N . ARG A 1 92 ? 2.736 1.138 -1.874 1.00 96.88 92 ARG A N 1
ATOM 682 C CA . ARG A 1 92 ? 2.276 2.131 -2.862 1.00 96.88 92 ARG A CA 1
ATOM 683 C C . ARG A 1 92 ? 0.848 1.884 -3.331 1.00 96.88 92 ARG A C 1
ATOM 685 O O . ARG A 1 92 ? 0.048 2.801 -3.439 1.00 96.88 92 ARG A O 1
ATOM 692 N N . ASP A 1 93 ? 0.481 0.619 -3.517 1.00 98.12 93 ASP A N 1
ATOM 693 C CA . ASP A 1 93 ? -0.888 0.244 -3.870 1.00 98.12 93 ASP A CA 1
ATOM 694 C C . ASP A 1 93 ? -1.286 -1.098 -3.247 1.00 98.12 93 ASP A C 1
ATOM 696 O O . ASP A 1 93 ? -0.451 -1.947 -2.931 1.00 98.12 93 ASP A O 1
ATOM 700 N N . LEU A 1 94 ? -2.591 -1.289 -3.075 1.00 98.62 94 LEU A N 1
ATOM 701 C CA . LEU A 1 94 ? -3.201 -2.513 -2.578 1.00 98.62 94 LEU A CA 1
ATOM 702 C C . LEU A 1 94 ? -4.315 -2.959 -3.525 1.00 98.62 94 LEU A C 1
ATOM 704 O O . LEU A 1 94 ? -5.135 -2.153 -3.975 1.00 98.62 94 LEU A O 1
ATOM 708 N N . LYS A 1 95 ? -4.400 -4.265 -3.791 1.00 97.38 95 LYS A N 1
ATOM 709 C CA . LYS A 1 95 ? -5.517 -4.860 -4.539 1.00 97.38 95 LYS A CA 1
ATOM 710 C C . LYS A 1 95 ? -5.961 -6.161 -3.906 1.00 97.38 95 LYS A C 1
ATOM 712 O O . LYS A 1 95 ? -5.165 -7.061 -3.669 1.00 97.38 95 LYS A O 1
ATOM 717 N N . ARG A 1 96 ? -7.263 -6.286 -3.659 1.00 96.31 96 ARG A N 1
ATOM 718 C CA . ARG A 1 96 ? -7.846 -7.562 -3.246 1.00 96.31 96 ARG A CA 1
ATOM 719 C C . ARG A 1 96 ? -7.993 -8.461 -4.467 1.00 96.31 96 ARG A C 1
ATOM 721 O O . ARG A 1 96 ? -8.596 -8.047 -5.454 1.00 96.31 96 ARG A O 1
ATOM 728 N N . HIS A 1 97 ? -7.523 -9.696 -4.360 1.00 95.19 97 HIS A N 1
ATOM 729 C CA . HIS A 1 97 ? -7.731 -10.735 -5.362 1.00 95.19 97 HIS A CA 1
ATOM 730 C C . HIS A 1 97 ? -8.297 -11.977 -4.669 1.00 95.19 97 HIS A C 1
ATOM 732 O O . HIS A 1 97 ? -7.595 -12.678 -3.946 1.00 95.19 97 HIS A O 1
ATOM 738 N N . GLY A 1 98 ? -9.605 -12.208 -4.811 1.00 93.81 98 GLY A N 1
ATOM 739 C CA . GLY A 1 98 ? -10.295 -13.244 -4.041 1.00 93.81 98 GLY A CA 1
ATOM 740 C C . GLY A 1 98 ? -10.151 -13.030 -2.526 1.00 93.81 98 GLY A C 1
ATOM 741 O O . GLY A 1 98 ? -10.589 -12.003 -1.992 1.00 93.81 98 GLY A O 1
ATOM 742 N N . GLY A 1 99 ? -9.567 -14.017 -1.840 1.00 96.00 99 GLY A N 1
ATOM 743 C CA . GLY A 1 99 ? -9.243 -13.966 -0.409 1.00 96.00 99 GLY A CA 1
ATOM 744 C C . GLY A 1 99 ? -7.893 -13.322 -0.077 1.00 96.00 99 GLY A C 1
ATOM 745 O O . GLY A 1 99 ? -7.617 -13.059 1.096 1.00 96.00 99 GLY A O 1
ATOM 746 N N . ASP A 1 100 ? -7.080 -13.054 -1.095 1.00 97.88 100 ASP A N 1
ATOM 747 C CA . ASP A 1 100 ? -5.709 -12.583 -0.964 1.00 97.88 100 ASP A CA 1
ATOM 748 C C . ASP A 1 100 ? -5.627 -11.062 -1.102 1.00 97.88 100 ASP A C 1
ATOM 750 O O . ASP A 1 100 ? -6.508 -10.399 -1.667 1.00 97.88 100 ASP A O 1
ATOM 754 N N . LEU A 1 101 ? -4.525 -10.513 -0.604 1.00 98.50 101 LEU A N 1
ATOM 755 C CA . LEU A 1 101 ? -4.159 -9.117 -0.778 1.00 98.50 101 LEU A CA 1
ATOM 756 C C . LEU A 1 101 ? -2.857 -9.033 -1.578 1.00 98.50 101 LEU A C 1
ATOM 758 O O . LEU A 1 101 ? -1.825 -9.550 -1.154 1.00 98.50 101 LEU A O 1
ATOM 762 N N . LEU A 1 102 ? -2.919 -8.384 -2.735 1.00 98.56 102 LEU A N 1
ATOM 763 C CA . LEU A 1 102 ? -1.762 -7.989 -3.526 1.00 98.56 102 LEU A CA 1
ATOM 764 C C . LEU A 1 102 ? -1.282 -6.618 -3.065 1.00 98.56 102 LEU A C 1
ATOM 766 O O . LEU A 1 102 ? -2.092 -5.732 -2.776 1.00 98.56 102 LEU A O 1
ATOM 770 N N . ILE A 1 103 ? 0.033 -6.464 -3.006 1.00 98.81 103 ILE A N 1
ATOM 771 C CA . ILE A 1 103 ? 0.704 -5.304 -2.433 1.00 98.81 103 ILE A CA 1
ATOM 772 C C . ILE A 1 103 ? 1.772 -4.866 -3.422 1.00 98.81 103 ILE A C 1
ATOM 774 O O . ILE A 1 103 ? 2.706 -5.622 -3.679 1.00 98.81 103 ILE A O 1
ATOM 778 N N . LEU A 1 104 ? 1.639 -3.661 -3.966 1.00 98.62 104 LEU A N 1
ATOM 779 C CA . LEU A 1 104 ? 2.731 -3.012 -4.676 1.00 98.62 104 LEU A CA 1
ATOM 780 C C . LEU A 1 104 ? 3.647 -2.366 -3.644 1.00 98.62 104 LEU A C 1
ATOM 782 O O . LEU A 1 104 ? 3.212 -1.487 -2.895 1.00 98.62 104 LEU A O 1
ATOM 786 N N . ALA A 1 105 ? 4.896 -2.812 -3.609 1.00 98.31 105 ALA A N 1
ATOM 787 C CA . ALA A 1 105 ? 5.918 -2.292 -2.724 1.00 98.31 105 ALA A CA 1
ATOM 788 C C . ALA A 1 105 ? 6.998 -1.557 -3.521 1.00 98.31 105 ALA A C 1
ATOM 790 O O . ALA A 1 105 ? 7.378 -2.000 -4.606 1.00 98.31 105 ALA A O 1
ATOM 791 N N . GLY A 1 106 ? 7.507 -0.457 -2.972 1.00 96.75 106 GLY A N 1
ATOM 792 C CA . GLY A 1 106 ? 8.606 0.306 -3.563 1.00 96.75 106 GLY A CA 1
ATOM 793 C C . GLY A 1 106 ? 9.286 1.242 -2.558 1.00 96.75 106 GLY A C 1
ATOM 794 O O . GLY A 1 106 ? 8.943 1.224 -1.372 1.00 96.75 106 GLY A O 1
ATOM 795 N N . PRO A 1 107 ? 10.248 2.070 -3.000 1.00 94.25 107 PRO A N 1
ATOM 796 C CA . PRO A 1 107 ? 10.995 2.965 -2.117 1.00 94.25 107 PRO A CA 1
ATOM 797 C C . PRO A 1 107 ? 10.083 3.923 -1.345 1.00 94.25 107 PRO A C 1
ATOM 799 O O . PRO A 1 107 ? 9.080 4.398 -1.876 1.00 94.25 107 PRO A O 1
ATOM 802 N N . THR A 1 108 ? 10.436 4.222 -0.095 1.00 87.12 108 THR A N 1
ATOM 803 C CA . THR A 1 108 ? 9.631 5.081 0.793 1.00 87.12 108 THR A CA 1
ATOM 804 C C . THR A 1 108 ? 9.781 6.565 0.455 1.00 87.12 108 THR A C 1
ATOM 806 O O . THR A 1 108 ? 8.838 7.343 0.578 1.00 87.12 108 THR A O 1
ATOM 809 N N . THR A 1 109 ? 10.953 6.960 -0.035 1.00 81.38 109 THR A N 1
ATOM 810 C CA . THR A 1 109 ? 11.267 8.308 -0.516 1.00 81.38 109 THR A CA 1
ATOM 811 C C . THR A 1 109 ? 11.123 8.387 -2.037 1.00 81.38 109 THR A C 1
ATOM 813 O O . THR A 1 109 ? 10.884 7.385 -2.707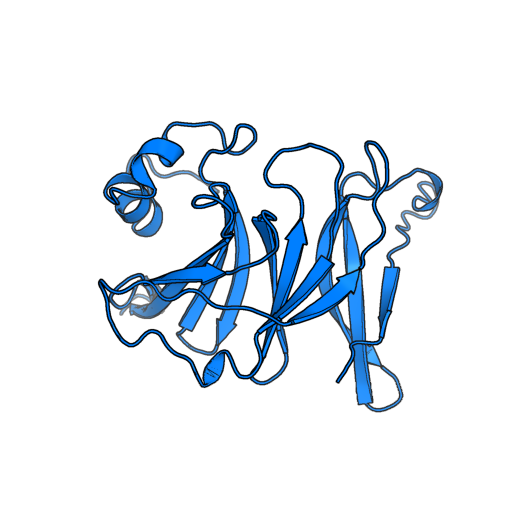 1.00 81.38 109 THR A O 1
ATOM 816 N N . GLY A 1 110 ? 11.262 9.585 -2.612 1.00 75.31 110 GLY A N 1
ATOM 817 C CA . GLY A 1 110 ? 11.244 9.786 -4.071 1.00 75.31 110 GLY A CA 1
ATOM 818 C C . GLY A 1 110 ? 12.506 9.299 -4.797 1.00 75.31 110 GLY A C 1
ATOM 819 O O . GLY A 1 110 ? 12.867 9.880 -5.814 1.00 75.31 110 GLY A O 1
ATOM 820 N N . LEU A 1 111 ? 13.220 8.320 -4.237 1.00 83.94 111 LEU A N 1
ATOM 821 C CA . LEU A 1 111 ? 14.419 7.743 -4.835 1.00 83.94 111 LEU A CA 1
ATOM 822 C C . LEU A 1 111 ? 14.050 6.617 -5.801 1.00 83.94 111 LEU A C 1
ATOM 824 O O . LEU A 1 111 ? 13.087 5.883 -5.579 1.00 83.94 111 LEU A O 1
ATOM 828 N N . ASP A 1 112 ? 14.884 6.440 -6.821 1.00 89.88 112 ASP A N 1
ATOM 829 C CA . ASP A 1 112 ? 14.847 5.253 -7.668 1.00 89.88 112 ASP A CA 1
ATOM 830 C C . ASP A 1 112 ? 15.231 4.015 -6.847 1.00 89.88 112 ASP A C 1
ATOM 832 O O . ASP A 1 112 ? 16.174 4.052 -6.049 1.00 89.88 112 ASP A O 1
ATOM 836 N N . GLY A 1 113 ? 14.542 2.895 -7.059 1.00 92.38 113 GLY A N 1
ATOM 837 C CA . GLY A 1 113 ? 14.875 1.661 -6.363 1.00 92.38 113 GLY A CA 1
ATOM 838 C C . GLY A 1 113 ? 13.933 0.499 -6.662 1.00 92.38 113 GLY A C 1
ATOM 839 O O . GLY A 1 113 ? 12.974 0.659 -7.416 1.00 92.38 113 GLY A O 1
ATOM 840 N N . PRO A 1 114 ? 14.214 -0.674 -6.065 1.00 94.81 114 PRO A N 1
ATOM 841 C CA . PRO A 1 114 ? 13.465 -1.897 -6.313 1.00 94.81 114 PRO A CA 1
ATOM 842 C C . PRO A 1 114 ? 11.970 -1.733 -6.050 1.00 94.81 114 PRO A C 1
ATOM 844 O O . PRO A 1 114 ? 11.567 -1.243 -4.995 1.00 94.81 114 PRO A O 1
ATOM 847 N N . CYS A 1 115 ? 11.168 -2.225 -6.989 1.00 97.00 115 CYS A N 1
ATOM 848 C CA . CYS A 1 115 ? 9.722 -2.321 -6.866 1.00 97.00 115 CYS A CA 1
ATOM 849 C C . CYS A 1 115 ? 9.296 -3.769 -7.102 1.00 97.00 115 CYS A C 1
ATOM 851 O O . CYS A 1 115 ? 9.857 -4.464 -7.952 1.00 97.00 115 CYS A O 1
ATOM 853 N N . ALA A 1 116 ? 8.310 -4.236 -6.347 1.00 98.31 116 ALA A N 1
ATOM 854 C CA . ALA A 1 116 ? 7.827 -5.604 -6.461 1.00 98.31 116 ALA A CA 1
ATOM 855 C C . ALA A 1 116 ? 6.367 -5.728 -6.046 1.00 98.31 116 ALA A C 1
ATOM 857 O O . ALA A 1 116 ? 5.835 -4.922 -5.280 1.00 98.31 116 ALA A O 1
ATOM 858 N N . VAL A 1 117 ? 5.726 -6.781 -6.541 1.00 98.69 117 VAL A N 1
ATOM 859 C CA . VAL A 1 117 ? 4.397 -7.190 -6.104 1.00 98.69 117 VAL A CA 1
ATOM 860 C C . VAL A 1 117 ? 4.544 -8.329 -5.114 1.00 98.69 117 VAL A C 1
ATOM 862 O O . VAL A 1 117 ? 5.161 -9.355 -5.408 1.00 98.69 117 VAL A O 1
ATOM 865 N N . TYR A 1 118 ? 3.922 -8.161 -3.955 1.00 98.81 118 TYR A N 1
ATOM 866 C CA . TYR A 1 118 ? 3.812 -9.180 -2.927 1.00 98.81 118 TYR A CA 1
ATOM 867 C C . TYR A 1 118 ? 2.377 -9.691 -2.816 1.00 98.81 118 TYR A C 1
ATOM 869 O O . TYR A 1 118 ? 1.414 -8.975 -3.100 1.00 98.81 118 TYR A O 1
ATOM 877 N N . ARG A 1 119 ? 2.225 -10.927 -2.346 1.00 98.69 119 ARG A N 1
ATOM 878 C CA . ARG A 1 119 ? 0.948 -11.566 -2.056 1.00 98.69 119 ARG A CA 1
ATOM 879 C C . ARG A 1 119 ? 0.868 -11.983 -0.603 1.00 98.69 119 ARG A C 1
ATOM 881 O O . ARG A 1 119 ? 1.584 -12.865 -0.133 1.00 98.69 119 ARG A O 1
ATOM 888 N N . TRP A 1 120 ? -0.100 -11.415 0.093 1.00 98.38 120 TRP A N 1
ATOM 889 C CA . TRP A 1 120 ? -0.555 -11.933 1.367 1.00 98.38 120 TRP A CA 1
ATOM 890 C C . TRP A 1 120 ? -1.712 -12.904 1.131 1.00 98.38 120 TRP A C 1
ATOM 892 O O . TRP A 1 120 ? -2.857 -12.500 0.903 1.00 98.38 120 TRP A O 1
ATOM 902 N N . ARG A 1 121 ? -1.397 -14.201 1.196 1.00 98.00 121 ARG A N 1
ATOM 903 C CA . ARG A 1 121 ? -2.377 -15.280 1.029 1.00 98.00 121 ARG A CA 1
ATOM 904 C C . ARG A 1 121 ? -3.373 -15.326 2.187 1.00 98.00 121 ARG A C 1
ATOM 906 O O . ARG A 1 121 ? -2.989 -15.205 3.350 1.00 98.00 121 ARG A O 1
ATOM 913 N N . ASN A 1 122 ? -4.647 -15.527 1.860 1.00 97.19 122 ASN A N 1
ATOM 914 C CA . ASN A 1 122 ? -5.768 -15.600 2.792 1.00 97.19 122 ASN A CA 1
ATOM 915 C C . ASN A 1 122 ? -5.840 -14.413 3.776 1.00 97.19 122 ASN A C 1
ATOM 917 O O . ASN A 1 122 ? -6.139 -14.585 4.959 1.00 97.19 122 ASN A O 1
ATOM 921 N N . TRP A 1 123 ? -5.585 -13.192 3.296 1.00 97.69 123 TRP A N 1
ATOM 922 C CA . TRP A 1 123 ? -5.731 -11.967 4.093 1.00 97.69 123 TRP A CA 1
ATOM 923 C C . TRP A 1 123 ? -7.131 -11.852 4.727 1.00 97.69 123 TRP A C 1
ATOM 925 O O . TRP A 1 123 ? -7.263 -11.439 5.885 1.00 97.69 123 TRP A O 1
ATOM 935 N N . LEU A 1 124 ? -8.186 -12.286 4.022 1.00 96.62 124 LEU A N 1
ATOM 936 C CA . LEU A 1 124 ? -9.548 -12.314 4.571 1.00 96.62 124 LEU A CA 1
ATOM 937 C C . LEU A 1 124 ? -9.687 -13.222 5.798 1.00 96.62 124 LEU A C 1
ATOM 939 O O . LEU A 1 124 ? -10.379 -12.845 6.742 1.00 96.62 124 LEU A O 1
ATOM 943 N N . GLY A 1 125 ? -9.016 -14.374 5.798 1.00 96.44 125 GLY A N 1
ATOM 944 C CA . GLY A 1 125 ? -9.000 -15.322 6.911 1.00 96.44 125 GLY A CA 1
ATOM 945 C C . GLY A 1 125 ? -8.060 -14.947 8.061 1.00 96.44 125 GLY A C 1
ATOM 946 O O . GLY A 1 125 ? -8.035 -15.657 9.064 1.00 96.44 125 GLY A O 1
ATOM 947 N N . ASP A 1 126 ? -7.318 -13.840 7.952 1.00 95.44 126 ASP A N 1
ATOM 948 C CA . ASP A 1 126 ? -6.411 -13.338 8.994 1.00 95.44 126 ASP A CA 1
ATOM 949 C C . ASP A 1 126 ? -6.815 -11.929 9.491 1.00 95.44 126 ASP A C 1
ATOM 951 O O . ASP A 1 126 ? -6.067 -10.953 9.315 1.00 95.44 126 ASP A O 1
ATOM 955 N N . PRO A 1 127 ? -8.022 -11.770 10.075 1.00 92.75 127 PRO A N 1
ATOM 956 C CA . PRO A 1 127 ? -8.445 -10.501 10.656 1.00 92.75 127 PRO A CA 1
ATOM 957 C C . PRO A 1 127 ? -7.595 -10.147 11.888 1.00 92.75 127 PRO A C 1
ATOM 959 O O . PRO A 1 127 ? -7.111 -11.049 12.581 1.00 92.75 127 PRO A O 1
ATOM 962 N N . PRO A 1 128 ? -7.433 -8.850 12.211 1.00 90.00 128 PRO A N 1
ATOM 963 C CA . PRO A 1 128 ? -6.847 -8.443 13.482 1.00 90.00 128 PRO A CA 1
ATOM 964 C C . PRO A 1 128 ? -7.613 -9.063 14.658 1.00 90.00 128 PRO A C 1
ATOM 966 O O . PRO A 1 128 ? -8.843 -9.037 14.681 1.00 90.00 128 PRO A O 1
ATOM 969 N N . LYS A 1 129 ? -6.890 -9.635 15.627 1.00 85.56 129 LYS A N 1
ATOM 970 C CA . LYS A 1 129 ? -7.483 -10.309 16.802 1.00 85.56 129 LYS A CA 1
ATOM 971 C C . LYS A 1 129 ? -7.302 -9.539 18.110 1.00 85.56 129 LYS A C 1
ATOM 973 O O . LYS A 1 129 ? -7.994 -9.823 19.082 1.00 85.56 129 LYS A O 1
ATOM 978 N N . HIS A 1 130 ? -6.365 -8.594 18.138 1.00 83.44 130 HIS A N 1
ATOM 979 C CA . HIS A 1 130 ? -5.997 -7.829 19.324 1.00 83.44 130 HIS A CA 1
ATOM 980 C C . HIS A 1 130 ? -5.759 -6.366 18.949 1.00 83.44 130 HIS A C 1
ATOM 982 O O . HIS A 1 130 ? -5.182 -6.073 17.900 1.00 83.44 130 HIS A O 1
ATOM 988 N N . ASP A 1 131 ? -6.175 -5.458 19.827 1.00 79.06 131 ASP A N 1
ATOM 989 C CA . ASP A 1 131 ? -6.087 -4.014 19.581 1.00 79.06 131 ASP A CA 1
ATOM 990 C C . ASP A 1 131 ? -4.669 -3.470 19.817 1.00 79.06 131 ASP A C 1
ATOM 992 O O . ASP A 1 131 ? -4.265 -2.495 19.192 1.00 79.06 131 ASP A O 1
ATOM 996 N N . SER A 1 132 ? -3.895 -4.113 20.698 1.00 75.06 132 SER A N 1
ATOM 997 C CA . SER A 1 132 ? -2.567 -3.646 21.123 1.00 75.06 132 SER A CA 1
ATOM 998 C C . SER A 1 132 ? -1.398 -4.491 20.614 1.00 75.06 132 SER A C 1
ATOM 1000 O O . SER A 1 132 ? -0.259 -4.025 20.631 1.00 75.06 132 SER A O 1
ATOM 1002 N N . VAL A 1 133 ? -1.649 -5.723 20.160 1.00 80.25 133 VAL A N 1
ATOM 1003 C CA . VAL A 1 133 ? -0.589 -6.633 19.703 1.00 80.25 133 VAL A CA 1
ATOM 1004 C C . VAL A 1 133 ? -0.390 -6.477 18.204 1.00 80.25 133 VAL A C 1
ATOM 1006 O O . VAL A 1 133 ? -1.290 -6.749 17.411 1.00 80.25 133 VAL A O 1
ATOM 1009 N N . VAL A 1 134 ? 0.823 -6.087 17.820 1.00 84.75 134 VAL A N 1
ATOM 1010 C CA . VAL A 1 134 ? 1.221 -5.946 16.421 1.00 84.75 134 VAL A CA 1
ATOM 1011 C C . VAL A 1 134 ? 1.977 -7.198 15.986 1.00 84.75 134 VAL A C 1
ATOM 1013 O O . VAL A 1 134 ? 3.003 -7.547 16.566 1.00 84.75 134 VAL A O 1
ATOM 1016 N N . ARG A 1 135 ? 1.468 -7.884 14.958 1.00 90.50 135 ARG A N 1
ATOM 1017 C CA . ARG A 1 135 ? 2.106 -9.068 14.368 1.00 90.50 135 ARG A CA 1
ATOM 1018 C C . ARG A 1 135 ? 2.883 -8.683 13.110 1.00 90.50 135 ARG A C 1
ATOM 1020 O O . ARG A 1 135 ? 2.400 -7.895 12.296 1.00 90.50 135 ARG A O 1
ATOM 1027 N N . LEU A 1 136 ? 4.057 -9.292 12.949 1.00 95.50 136 LEU A N 1
ATOM 1028 C CA . LEU A 1 136 ? 4.801 -9.277 11.696 1.00 95.50 136 LEU A CA 1
ATOM 1029 C C . LEU A 1 136 ? 4.251 -10.334 10.730 1.00 95.50 136 LEU A C 1
ATOM 1031 O O . LEU A 1 136 ? 4.129 -11.514 11.072 1.00 95.50 136 LEU A O 1
ATOM 1035 N N . HIS A 1 137 ? 3.955 -9.897 9.515 1.00 97.62 137 HIS A N 1
ATOM 1036 C CA . HIS A 1 137 ? 3.515 -10.704 8.389 1.00 97.62 137 HIS A CA 1
ATOM 1037 C C . HIS A 1 137 ? 4.622 -10.777 7.341 1.00 97.62 137 HIS A C 1
ATOM 1039 O O . HIS A 1 137 ? 5.392 -9.835 7.176 1.00 97.62 137 HIS A O 1
ATOM 1045 N N . ARG A 1 138 ? 4.691 -11.898 6.622 1.00 98.38 138 ARG A N 1
ATOM 1046 C CA . ARG A 1 138 ? 5.695 -12.150 5.581 1.00 98.38 138 ARG A CA 1
ATOM 1047 C C . ARG A 1 138 ? 4.991 -12.538 4.277 1.00 98.38 138 ARG A C 1
ATOM 1049 O O . ARG A 1 138 ? 4.876 -13.730 3.997 1.00 98.38 138 ARG A O 1
ATOM 1056 N N . PRO A 1 139 ? 4.397 -11.572 3.554 1.00 98.50 139 PRO A N 1
ATOM 1057 C CA . PRO A 1 139 ? 3.832 -11.821 2.232 1.00 98.50 139 PRO A CA 1
ATOM 1058 C C . PRO A 1 139 ? 4.871 -12.402 1.268 1.00 98.50 139 PRO A C 1
ATOM 1060 O O . PRO A 1 139 ? 6.058 -12.113 1.369 1.00 98.50 139 PRO A O 1
ATOM 1063 N N . GLU A 1 140 ? 4.413 -13.200 0.313 1.00 98.56 140 GLU A N 1
ATOM 1064 C CA . GLU A 1 140 ? 5.259 -13.809 -0.713 1.00 98.56 140 GLU A CA 1
ATOM 1065 C C . GLU A 1 140 ? 5.572 -12.785 -1.809 1.00 98.56 140 GLU A C 1
ATOM 1067 O O . GLU A 1 140 ? 4.648 -12.193 -2.362 1.00 98.56 140 GLU A O 1
ATOM 1072 N N . ARG A 1 141 ? 6.845 -12.575 -2.152 1.00 98.44 141 ARG A N 1
ATOM 1073 C CA . ARG A 1 141 ? 7.233 -11.779 -3.325 1.00 98.44 141 ARG A CA 1
ATOM 1074 C C . ARG A 1 141 ? 6.927 -12.584 -4.587 1.00 98.44 141 ARG A C 1
ATOM 1076 O O . ARG A 1 141 ? 7.475 -13.666 -4.758 1.00 98.44 141 ARG A O 1
ATOM 1083 N N . ILE A 1 142 ? 6.040 -12.079 -5.442 1.00 98.25 142 ILE A N 1
ATOM 1084 C CA . ILE A 1 142 ? 5.531 -12.835 -6.599 1.00 98.25 142 ILE A CA 1
ATOM 1085 C C . ILE A 1 142 ? 5.970 -12.269 -7.951 1.00 98.25 142 ILE A C 1
ATOM 1087 O O . ILE A 1 142 ? 5.992 -13.017 -8.924 1.00 98.25 142 ILE A O 1
ATOM 1091 N N . ILE A 1 143 ? 6.280 -10.971 -8.042 1.00 98.12 143 ILE A N 1
ATOM 1092 C CA . ILE A 1 143 ? 6.722 -10.324 -9.287 1.00 98.12 143 ILE A CA 1
ATOM 1093 C C . ILE A 1 143 ? 7.751 -9.245 -8.946 1.00 98.12 143 ILE A C 1
ATOM 1095 O O . ILE A 1 143 ? 7.460 -8.354 -8.148 1.00 98.12 143 ILE A O 1
ATOM 1099 N N . ASP A 1 144 ? 8.913 -9.295 -9.590 1.00 97.88 144 ASP A N 1
ATOM 1100 C CA . ASP A 1 144 ? 9.862 -8.183 -9.638 1.00 97.88 144 ASP A CA 1
ATOM 1101 C C . ASP A 1 144 ? 9.468 -7.217 -10.751 1.00 97.88 144 ASP A C 1
ATOM 1103 O O . ASP A 1 144 ? 9.288 -7.630 -11.899 1.00 97.88 144 ASP A O 1
ATOM 1107 N N . LEU A 1 145 ? 9.317 -5.936 -10.418 1.00 97.38 145 LEU A N 1
ATOM 1108 C CA . LEU A 1 145 ? 8.910 -4.921 -11.380 1.00 97.38 145 LEU A CA 1
ATOM 1109 C C . LEU A 1 145 ? 10.123 -4.133 -11.883 1.00 97.38 145 LEU A C 1
ATOM 1111 O O . LEU A 1 145 ? 10.984 -3.751 -11.082 1.00 97.38 145 LEU A O 1
ATOM 1115 N N . PRO A 1 146 ? 10.193 -3.848 -13.194 1.00 94.75 146 PRO A N 1
ATOM 1116 C CA . PRO A 1 146 ? 11.204 -2.949 -13.721 1.00 94.75 146 PRO A CA 1
ATOM 1117 C C . PRO A 1 146 ? 10.982 -1.529 -13.182 1.00 94.75 146 PRO A C 1
ATOM 1119 O O . PRO A 1 146 ? 9.852 -1.110 -12.938 1.00 94.75 146 PRO A O 1
ATOM 1122 N N . PHE A 1 147 ? 12.074 -0.784 -13.031 1.00 92.62 147 PHE A N 1
ATOM 1123 C CA . PHE A 1 147 ? 12.056 0.640 -12.704 1.00 92.62 147 PHE A CA 1
ATOM 1124 C C . PHE A 1 147 ? 13.189 1.354 -13.448 1.00 92.62 147 PHE A C 1
ATOM 1126 O O . PHE A 1 147 ? 14.243 0.766 -13.716 1.00 92.62 147 PHE A O 1
ATOM 1133 N N . GLY A 1 148 ? 12.955 2.612 -13.818 1.00 90.38 148 GLY A N 1
ATOM 1134 C CA . GLY A 1 148 ? 13.937 3.465 -14.476 1.00 90.38 148 GLY A CA 1
ATOM 1135 C C . GLY A 1 148 ? 14.723 4.331 -13.492 1.00 90.38 148 GLY A C 1
ATOM 1136 O O . GLY A 1 148 ? 14.502 4.308 -12.282 1.00 90.38 148 GLY A O 1
ATOM 1137 N N . ARG A 1 149 ? 15.658 5.121 -14.032 1.00 91.94 149 ARG A N 1
ATOM 1138 C CA . ARG A 1 149 ? 16.309 6.212 -13.294 1.00 91.94 149 ARG A CA 1
ATOM 1139 C C . ARG A 1 149 ? 15.577 7.518 -13.575 1.00 91.94 149 ARG A C 1
ATOM 1141 O O . ARG A 1 149 ? 15.629 8.001 -14.705 1.00 91.94 149 ARG A O 1
ATOM 1148 N N . GLY A 1 150 ? 14.899 8.064 -12.571 1.00 92.00 150 GLY A N 1
ATOM 1149 C CA . GLY A 1 150 ? 14.060 9.257 -12.687 1.00 92.00 150 GLY A CA 1
ATOM 1150 C C . GLY A 1 150 ? 12.780 9.064 -13.507 1.00 92.00 150 GLY A C 1
ATOM 1151 O O . GLY A 1 150 ? 12.138 10.054 -13.852 1.00 92.00 150 GLY A O 1
ATOM 1152 N N . CYS A 1 151 ? 12.422 7.826 -13.853 1.00 93.75 151 CYS A N 1
ATOM 1153 C CA . CYS A 1 151 ? 11.239 7.502 -14.643 1.00 93.75 151 CYS A CA 1
ATOM 1154 C C . CYS A 1 151 ? 10.752 6.071 -14.390 1.00 93.75 151 CYS A C 1
ATOM 1156 O O . CYS A 1 151 ? 11.456 5.260 -13.785 1.00 93.75 151 CYS A O 1
ATOM 1158 N N . ASP A 1 152 ? 9.570 5.755 -14.921 1.00 93.94 152 ASP A N 1
ATOM 1159 C CA . ASP A 1 152 ? 8.977 4.415 -14.906 1.00 93.94 152 ASP A CA 1
ATOM 1160 C C . ASP A 1 152 ? 8.860 3.828 -13.494 1.00 93.94 152 ASP A C 1
ATOM 1162 O O . ASP A 1 152 ? 9.158 2.656 -13.279 1.00 93.94 152 ASP A O 1
ATOM 1166 N N . HIS A 1 153 ? 8.421 4.637 -12.528 1.00 94.50 153 HIS A N 1
ATOM 1167 C CA . HIS A 1 153 ? 8.213 4.204 -11.146 1.00 94.50 153 HIS A CA 1
ATOM 1168 C C . HIS A 1 153 ? 6.844 3.538 -11.004 1.00 94.50 153 HIS A C 1
ATOM 1170 O O . HIS A 1 153 ? 5.845 4.235 -11.155 1.00 94.50 153 HIS A O 1
ATOM 1176 N N . PRO A 1 154 ? 6.739 2.228 -10.716 1.00 95.69 154 PRO A N 1
ATOM 1177 C CA . PRO A 1 154 ? 5.442 1.591 -10.508 1.00 95.69 154 PRO A CA 1
ATOM 1178 C C . PRO A 1 154 ? 4.678 2.220 -9.335 1.00 95.69 154 PRO A C 1
ATOM 1180 O O . PRO A 1 154 ? 5.172 2.225 -8.209 1.00 95.69 154 PRO A O 1
ATOM 1183 N N . GLU A 1 155 ? 3.454 2.685 -9.588 1.00 93.44 155 GLU A N 1
ATOM 1184 C CA . GLU A 1 155 ? 2.593 3.322 -8.574 1.00 93.44 155 GLU A CA 1
ATOM 1185 C C . GLU A 1 155 ? 1.192 2.713 -8.482 1.00 93.44 155 GLU A C 1
ATOM 1187 O O . GLU A 1 155 ? 0.528 2.837 -7.457 1.00 93.44 155 GLU A O 1
ATOM 1192 N N . GLY A 1 156 ? 0.707 2.060 -9.541 1.00 95.25 156 GLY A N 1
ATOM 1193 C CA . GLY A 1 156 ? -0.670 1.577 -9.598 1.00 95.25 156 GLY A CA 1
ATOM 1194 C C . GLY A 1 156 ? -0.780 0.148 -10.098 1.00 95.25 156 GLY A C 1
ATOM 1195 O O . GLY A 1 156 ? -0.094 -0.244 -11.040 1.00 95.25 156 GLY A O 1
ATOM 1196 N N . LEU A 1 157 ? -1.698 -0.610 -9.502 1.00 96.44 157 LEU A N 1
ATOM 1197 C CA . LEU A 1 157 ? -2.089 -1.938 -9.957 1.00 96.44 157 LEU A CA 1
ATOM 1198 C C . LEU A 1 157 ? -3.526 -1.931 -10.491 1.00 96.44 157 LEU A C 1
ATOM 1200 O O . LEU A 1 157 ? -4.411 -1.270 -9.948 1.00 96.44 157 LEU A O 1
ATOM 1204 N N . ALA A 1 158 ? -3.811 -2.747 -11.499 1.00 95.75 158 ALA A N 1
ATOM 1205 C CA . ALA A 1 158 ? -5.178 -3.120 -11.845 1.00 95.75 158 ALA A CA 1
ATOM 1206 C C . ALA A 1 158 ? -5.254 -4.593 -12.249 1.00 95.75 158 ALA A C 1
ATOM 1208 O O . ALA A 1 158 ? -4.371 -5.113 -12.923 1.00 95.75 158 ALA A O 1
ATOM 1209 N N . LEU A 1 159 ? -6.320 -5.267 -11.819 1.00 95.00 159 LEU A N 1
ATOM 1210 C CA . LEU A 1 159 ? -6.590 -6.648 -12.208 1.00 95.00 159 LEU A CA 1
ATOM 1211 C C . LEU A 1 159 ? -7.369 -6.649 -13.521 1.00 95.00 159 LEU A C 1
ATOM 1213 O O . LEU A 1 159 ? -8.427 -6.022 -13.610 1.00 95.00 159 LEU A O 1
ATOM 1217 N N . LEU A 1 160 ? -6.853 -7.362 -14.515 1.00 93.56 160 LEU A N 1
ATOM 1218 C CA . LEU A 1 160 ? -7.488 -7.557 -15.810 1.00 93.56 160 LEU A CA 1
ATOM 1219 C C . LEU A 1 160 ? -7.953 -9.009 -15.942 1.00 93.56 160 LEU A C 1
ATOM 1221 O O . LEU A 1 160 ? -7.249 -9.942 -15.554 1.00 93.56 160 LEU A O 1
ATOM 1225 N N . ALA A 1 161 ? -9.150 -9.196 -16.496 1.00 87.00 161 ALA A N 1
ATOM 1226 C CA . ALA A 1 161 ? -9.637 -10.519 -16.865 1.00 87.00 161 ALA A CA 1
ATOM 1227 C C . ALA A 1 161 ? -9.027 -10.921 -18.213 1.00 87.00 161 ALA A C 1
ATOM 1229 O O . ALA A 1 161 ? -9.258 -10.243 -19.216 1.00 87.00 161 ALA A O 1
ATOM 1230 N N . ALA A 1 162 ? -8.277 -12.023 -18.246 1.00 79.25 162 ALA A N 1
ATOM 1231 C CA . ALA A 1 162 ? -7.726 -12.561 -19.482 1.00 79.25 162 ALA A CA 1
ATOM 1232 C C . ALA A 1 162 ? -8.728 -13.490 -20.189 1.00 79.25 162 ALA A C 1
ATOM 1234 O O . ALA A 1 162 ? -9.638 -14.059 -19.578 1.00 79.25 162 ALA A O 1
ATOM 1235 N N . ALA A 1 163 ? -8.521 -13.710 -21.492 1.00 70.56 163 ALA A N 1
ATOM 1236 C CA . ALA A 1 163 ? -9.434 -14.457 -22.366 1.00 70.56 163 ALA A CA 1
ATOM 1237 C C . ALA A 1 163 ? -9.698 -15.923 -21.949 1.00 70.56 163 ALA A C 1
ATOM 1239 O O . ALA A 1 163 ? -10.655 -16.527 -22.428 1.00 70.56 163 ALA A O 1
ATOM 1240 N N . LYS A 1 164 ? -8.869 -16.507 -21.071 1.00 69.69 164 LYS A N 1
ATOM 1241 C CA . LYS A 1 164 ? -8.976 -17.905 -20.602 1.00 69.69 164 LYS A CA 1
ATOM 1242 C C . LYS A 1 164 ? -9.320 -18.042 -19.113 1.00 69.69 164 LYS A C 1
ATOM 1244 O O . LYS A 1 164 ? -9.129 -19.109 -18.540 1.00 69.69 164 LYS A O 1
ATOM 1249 N N . GLY A 1 165 ? -9.816 -16.977 -18.480 1.00 71.50 165 GLY A N 1
ATOM 1250 C CA . GLY A 1 165 ? -10.137 -16.972 -17.047 1.00 71.50 165 GLY A CA 1
ATOM 1251 C C . GLY A 1 165 ? -8.922 -16.811 -16.129 1.00 71.50 165 GLY A C 1
ATOM 1252 O O . GLY A 1 165 ? -9.082 -16.765 -14.911 1.00 71.50 165 GLY A O 1
ATOM 1253 N N . ASP A 1 166 ? -7.720 -16.687 -16.695 1.00 82.31 166 ASP A N 1
ATOM 1254 C CA . ASP A 1 166 ? -6.547 -16.237 -15.956 1.00 82.31 166 ASP A CA 1
ATOM 1255 C C . ASP A 1 166 ? -6.685 -14.747 -15.602 1.00 82.31 166 ASP A C 1
ATOM 1257 O O . ASP A 1 166 ? -7.427 -13.989 -16.235 1.00 82.31 166 ASP A O 1
ATOM 1261 N N . THR A 1 167 ? -5.989 -14.330 -14.549 1.00 90.75 167 THR A N 1
ATOM 1262 C CA . THR A 1 167 ? -5.940 -12.929 -14.127 1.00 90.75 167 THR A CA 1
ATOM 1263 C C . THR A 1 167 ? -4.590 -12.346 -14.502 1.00 90.75 167 THR A C 1
ATOM 1265 O O . THR A 1 167 ? -3.546 -12.930 -14.213 1.00 90.75 167 THR A O 1
ATOM 1268 N N . GLU A 1 168 ? -4.617 -11.186 -15.137 1.00 94.81 168 GLU A N 1
ATOM 1269 C CA . GLU A 1 168 ? -3.432 -10.399 -15.445 1.00 94.81 168 GLU A CA 1
ATOM 1270 C C . GLU A 1 168 ? -3.369 -9.181 -14.529 1.00 94.81 168 GLU A C 1
ATOM 1272 O O . GLU A 1 168 ? -4.380 -8.697 -14.011 1.00 94.81 168 GLU A O 1
ATOM 1277 N N . LEU A 1 169 ? -2.156 -8.692 -14.319 1.00 96.12 169 LEU A N 1
ATOM 1278 C CA . LEU A 1 169 ? -1.874 -7.519 -13.519 1.00 96.12 169 LEU A CA 1
ATOM 1279 C C . LEU A 1 169 ? -1.329 -6.422 -14.428 1.00 96.12 169 LEU A C 1
ATOM 1281 O O . LEU A 1 169 ? -0.211 -6.521 -14.927 1.00 96.12 169 LEU A O 1
ATOM 1285 N N . LEU A 1 170 ? -2.126 -5.377 -14.623 1.00 96.88 170 LEU A N 1
ATOM 1286 C CA . LEU A 1 170 ? -1.690 -4.132 -15.237 1.00 96.88 170 LEU A CA 1
ATOM 1287 C C . LEU A 1 170 ? -0.930 -3.309 -14.199 1.00 96.88 170 LEU A C 1
ATOM 1289 O O . LEU A 1 170 ? -1.448 -3.066 -13.106 1.00 96.88 170 LEU A O 1
ATOM 1293 N N . VAL A 1 171 ? 0.259 -2.849 -14.565 1.00 97.19 171 VAL A N 1
ATOM 1294 C CA . VAL A 1 171 ? 1.092 -1.974 -13.743 1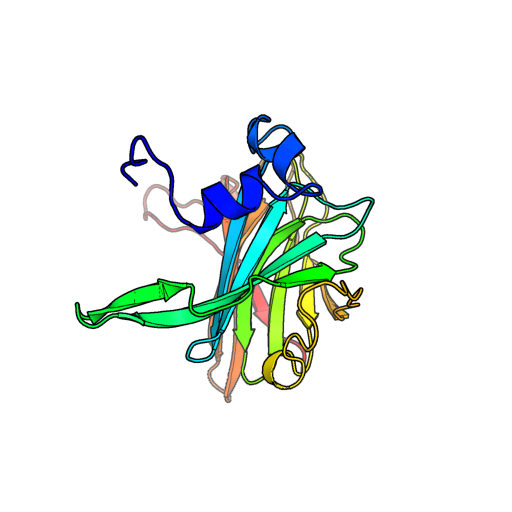.00 97.19 171 VAL A CA 1
ATOM 1295 C C . VAL A 1 171 ? 1.195 -0.615 -14.423 1.00 97.19 171 VAL A C 1
ATOM 1297 O O . VAL A 1 171 ? 1.571 -0.515 -15.593 1.00 97.19 171 VAL A O 1
ATOM 1300 N N . LEU A 1 172 ? 0.831 0.432 -13.685 1.00 95.38 172 LEU A N 1
ATOM 1301 C CA . LEU A 1 172 ? 0.956 1.818 -14.118 1.00 95.38 172 LEU A CA 1
ATOM 1302 C C . LEU A 1 172 ? 2.138 2.467 -13.412 1.00 95.38 172 LEU A C 1
ATOM 1304 O O . LEU A 1 172 ? 2.261 2.364 -12.188 1.00 95.38 172 LEU A O 1
ATOM 1308 N N . CYS A 1 173 ? 2.955 3.173 -14.186 1.00 94.75 173 CYS A N 1
ATOM 1309 C CA . CYS A 1 173 ? 4.076 3.930 -13.657 1.00 94.75 173 CYS A CA 1
ATOM 1310 C C . CYS A 1 173 ? 3.761 5.427 -13.580 1.00 94.75 173 CYS A C 1
ATOM 1312 O O . CYS A 1 173 ? 3.158 5.984 -14.503 1.00 94.75 173 CYS A O 1
ATOM 1314 N N . ASP A 1 174 ? 4.213 6.079 -12.512 1.00 91.81 174 ASP A N 1
ATOM 1315 C CA . ASP A 1 174 ? 4.409 7.526 -12.502 1.00 91.81 174 ASP A CA 1
ATOM 1316 C C . ASP A 1 174 ? 5.703 7.892 -13.235 1.00 91.81 174 ASP A C 1
ATOM 1318 O O . ASP A 1 174 ? 6.588 7.057 -13.453 1.00 91.81 174 ASP A O 1
ATOM 1322 N N . SER A 1 175 ? 5.775 9.152 -13.664 1.00 91.69 175 SER A N 1
ATOM 1323 C CA . SER A 1 175 ? 6.880 9.696 -14.450 1.00 91.69 175 SER A CA 1
ATOM 1324 C C . SER A 1 175 ? 7.274 8.768 -15.613 1.00 91.69 175 SER A C 1
ATOM 1326 O O . SER A 1 175 ? 8.439 8.380 -15.722 1.00 91.69 175 SER A O 1
ATOM 1328 N N . PRO A 1 176 ? 6.319 8.355 -16.475 1.00 93.62 176 PRO A N 1
ATOM 1329 C CA . PRO A 1 176 ? 6.607 7.424 -17.557 1.00 93.62 176 PRO A CA 1
ATOM 1330 C C . PRO A 1 176 ? 7.671 7.995 -18.496 1.00 93.62 176 PRO A C 1
ATOM 1332 O O . PRO A 1 176 ? 7.628 9.171 -18.871 1.00 93.62 176 PRO A O 1
ATOM 1335 N N . SER A 1 177 ? 8.616 7.148 -18.887 1.00 95.06 177 SER A N 1
ATOM 1336 C CA . SER A 1 177 ? 9.666 7.473 -19.843 1.00 95.06 177 SER A CA 1
ATOM 1337 C C . SER A 1 177 ? 9.084 7.812 -21.219 1.00 95.06 177 SER A C 1
ATOM 1339 O O . SER A 1 177 ? 7.988 7.379 -21.586 1.00 95.06 177 SER A O 1
ATOM 1341 N N . ASP A 1 178 ? 9.835 8.564 -22.028 1.00 94.56 178 ASP A N 1
ATOM 1342 C CA . ASP A 1 178 ? 9.362 8.995 -23.351 1.00 94.56 178 ASP A CA 1
ATOM 1343 C C . ASP A 1 178 ? 9.023 7.818 -24.282 1.00 94.56 178 ASP A C 1
ATOM 1345 O O . ASP A 1 178 ? 8.145 7.946 -25.132 1.00 94.56 178 ASP A O 1
ATOM 1349 N N . VAL A 1 179 ? 9.644 6.646 -24.093 1.00 94.56 179 VAL A N 1
ATOM 1350 C CA . VAL A 1 179 ? 9.334 5.440 -24.883 1.00 94.56 179 VAL A CA 1
ATOM 1351 C C . VAL A 1 179 ? 7.936 4.883 -24.600 1.00 94.56 179 VAL A C 1
ATOM 1353 O O . VAL A 1 179 ? 7.377 4.191 -25.449 1.00 94.56 179 VAL A O 1
ATOM 1356 N N . ARG A 1 180 ? 7.346 5.198 -23.440 1.00 94.44 180 ARG A N 1
ATOM 1357 C CA . ARG A 1 180 ? 5.974 4.808 -23.081 1.00 94.44 180 ARG A CA 1
ATOM 1358 C C . ARG A 1 180 ? 4.924 5.805 -23.561 1.00 94.44 180 ARG A C 1
ATOM 1360 O O . ARG A 1 180 ? 3.733 5.520 -23.451 1.00 94.44 180 ARG A O 1
ATOM 1367 N N . LEU A 1 181 ? 5.334 6.971 -24.059 1.00 95.50 181 LEU A N 1
ATOM 1368 C CA . LEU A 1 181 ? 4.443 8.092 -24.334 1.00 95.50 181 LEU A CA 1
ATOM 1369 C C . LEU A 1 181 ? 4.295 8.357 -25.833 1.00 95.50 181 LEU A C 1
ATOM 1371 O O . LEU A 1 181 ? 5.204 8.857 -26.489 1.00 95.50 181 LEU A O 1
ATOM 1375 N N . ASP A 1 182 ? 3.082 8.176 -26.359 1.00 95.75 182 ASP A N 1
ATOM 1376 C CA . ASP A 1 182 ? 2.692 8.755 -27.647 1.00 95.75 182 ASP A CA 1
ATOM 1377 C C . ASP A 1 182 ? 1.812 9.984 -27.399 1.00 95.75 182 ASP A C 1
ATOM 1379 O O . ASP A 1 182 ? 0.584 9.909 -27.287 1.00 95.75 182 ASP A O 1
ATOM 1383 N N . ARG A 1 183 ? 2.454 11.155 -27.318 1.00 93.50 183 ARG A N 1
ATOM 1384 C CA . ARG A 1 183 ? 1.770 12.431 -27.045 1.00 93.50 183 ARG A CA 1
ATOM 1385 C C . ARG A 1 183 ? 0.803 12.839 -28.156 1.00 93.50 183 ARG A C 1
ATOM 1387 O O . ARG A 1 183 ? -0.186 13.511 -27.872 1.00 93.50 183 ARG A O 1
ATOM 1394 N N . LYS A 1 184 ? 1.062 12.438 -29.408 1.00 94.88 184 LYS A N 1
ATOM 1395 C CA . LYS A 1 184 ? 0.189 12.769 -30.546 1.00 94.88 184 LYS A CA 1
ATOM 1396 C C . LYS A 1 184 ? -1.108 11.975 -30.466 1.00 94.88 184 LYS A C 1
ATOM 1398 O O . LYS A 1 184 ? -2.180 12.543 -30.657 1.00 94.88 184 LYS A O 1
ATOM 1403 N N . ARG A 1 185 ? -1.012 10.683 -30.145 1.00 95.81 185 ARG A N 1
ATOM 1404 C CA . ARG A 1 185 ? -2.174 9.796 -29.996 1.00 95.81 185 ARG A CA 1
ATOM 1405 C C . ARG A 1 185 ? -2.792 9.823 -28.597 1.00 95.81 185 ARG A C 1
ATOM 1407 O O . ARG A 1 185 ? -3.860 9.255 -28.413 1.00 95.81 185 ARG A O 1
ATOM 1414 N N . ARG A 1 186 ? -2.155 10.507 -27.636 1.00 94.62 186 ARG A N 1
ATOM 1415 C CA . ARG A 1 186 ? -2.525 10.529 -26.207 1.00 94.62 186 ARG A CA 1
ATOM 1416 C C . ARG A 1 186 ? -2.584 9.119 -25.611 1.00 94.62 186 ARG A C 1
ATOM 1418 O O . ARG A 1 186 ? -3.513 8.786 -24.883 1.00 94.62 186 ARG A O 1
ATOM 1425 N N . VAL A 1 187 ? -1.590 8.302 -25.949 1.00 95.19 187 VAL A N 1
ATOM 1426 C CA . VAL A 1 187 ? -1.470 6.913 -25.493 1.00 95.19 187 VAL A CA 1
ATOM 1427 C C . VAL A 1 187 ? -0.317 6.797 -24.500 1.00 95.19 187 VAL A C 1
ATOM 1429 O O . VAL A 1 187 ? 0.745 7.389 -24.702 1.00 95.19 187 VAL A O 1
ATOM 1432 N N . LEU A 1 188 ? -0.550 6.014 -23.446 1.00 94.38 188 LEU A N 1
ATOM 1433 C CA . LEU A 1 188 ? 0.444 5.576 -22.473 1.00 94.38 188 LEU A CA 1
ATOM 1434 C C . LEU A 1 188 ? 0.579 4.053 -22.572 1.00 94.38 188 LEU A C 1
ATOM 1436 O O . LEU A 1 188 ? -0.427 3.344 -22.518 1.00 94.38 188 LEU A O 1
ATOM 1440 N N . LEU A 1 189 ? 1.807 3.561 -22.713 1.00 95.25 189 LEU A N 1
ATOM 1441 C CA . LEU A 1 189 ? 2.119 2.137 -22.657 1.00 95.25 189 LEU A CA 1
ATOM 1442 C C . LEU A 1 189 ? 2.336 1.702 -21.204 1.00 95.25 189 LEU A C 1
ATOM 1444 O O . LEU A 1 189 ? 3.191 2.243 -20.501 1.00 95.25 189 LEU A O 1
ATOM 1448 N N . CYS A 1 190 ? 1.585 0.688 -20.788 1.00 95.31 190 CYS A N 1
ATOM 1449 C CA . CYS A 1 190 ? 1.662 0.085 -19.462 1.00 95.31 190 CYS A CA 1
ATOM 1450 C C . CYS A 1 190 ? 2.118 -1.369 -19.568 1.00 95.31 190 CYS A C 1
ATOM 1452 O O . CYS A 1 190 ? 1.892 -2.022 -20.590 1.00 95.31 190 CYS A O 1
ATOM 1454 N N . ASP A 1 191 ? 2.706 -1.879 -18.491 1.00 95.69 191 ASP A N 1
ATOM 1455 C CA . ASP A 1 191 ? 3.159 -3.265 -18.439 1.00 95.69 191 ASP A CA 1
ATOM 1456 C C . ASP A 1 191 ? 2.029 -4.172 -17.951 1.00 95.69 191 ASP A C 1
ATOM 1458 O O . ASP A 1 191 ? 1.257 -3.810 -17.060 1.00 95.69 191 ASP A O 1
ATOM 1462 N N . VAL A 1 192 ? 1.939 -5.365 -18.536 1.00 95.88 192 VAL A N 1
ATOM 1463 C CA . VAL A 1 192 ? 0.981 -6.399 -18.142 1.00 95.88 192 VAL A CA 1
ATOM 1464 C C . VAL A 1 192 ? 1.755 -7.653 -17.776 1.00 95.88 192 VAL A C 1
ATOM 1466 O O . VAL A 1 192 ? 2.573 -8.141 -18.554 1.00 95.88 192 VAL A O 1
ATOM 1469 N N . PHE A 1 193 ? 1.479 -8.180 -16.589 1.00 95.75 193 PHE A N 1
ATOM 1470 C CA . PHE A 1 193 ? 2.102 -9.389 -16.070 1.00 95.75 193 PHE A CA 1
ATOM 1471 C C . PHE A 1 193 ? 1.048 -10.471 -15.864 1.00 95.75 193 PHE A C 1
ATOM 1473 O O . PHE A 1 193 ? -0.050 -10.198 -15.376 1.00 95.75 193 PHE A O 1
ATOM 1480 N N . ALA A 1 194 ? 1.393 -11.721 -16.167 1.00 93.94 194 ALA A N 1
ATOM 1481 C CA . ALA A 1 194 ? 0.594 -12.852 -15.713 1.00 93.94 194 ALA A CA 1
ATOM 1482 C C . ALA A 1 194 ? 0.658 -12.921 -14.182 1.00 93.94 194 ALA A C 1
ATOM 1484 O O . ALA A 1 194 ? 1.747 -12.867 -13.608 1.00 93.94 194 ALA A O 1
ATOM 1485 N N . LEU A 1 195 ? -0.489 -13.044 -13.511 1.00 93.50 195 LEU A N 1
ATOM 1486 C CA . LEU A 1 195 ? -0.519 -13.172 -12.059 1.00 93.50 195 LEU A CA 1
ATOM 1487 C C . LEU A 1 195 ? -0.201 -14.631 -11.669 1.00 93.50 195 LEU A C 1
ATOM 1489 O O . LEU A 1 195 ? -0.989 -15.519 -12.008 1.00 93.50 195 LEU A O 1
ATOM 1493 N N . PRO A 1 196 ? 0.897 -14.915 -10.935 1.00 90.88 196 PRO A N 1
ATOM 1494 C CA . PRO A 1 196 ? 1.207 -16.279 -10.495 1.00 90.88 196 PRO A CA 1
ATOM 1495 C C . PRO A 1 196 ? 0.081 -16.853 -9.627 1.00 90.88 196 PRO A C 1
ATOM 1497 O O . PRO A 1 196 ? -0.642 -16.090 -8.988 1.00 90.88 196 PRO A O 1
ATOM 1500 N N . ARG A 1 197 ? -0.098 -18.173 -9.565 1.00 80.19 197 ARG A N 1
ATOM 1501 C CA . ARG A 1 197 ? -1.148 -18.795 -8.731 1.00 80.19 197 ARG A CA 1
ATOM 1502 C C . ARG A 1 197 ? -0.731 -18.945 -7.262 1.00 80.19 197 ARG A C 1
ATOM 1504 O O . ARG A 1 197 ? 0.469 -19.066 -6.958 1.00 80.19 197 ARG A O 1
#

Foldseek 3Di:
DPQDPVGAPVLVCLCPDPQQVVLCPPPQQRQHWDWAAWDDDPQKIKIWTQHDADPQWTKIKIFGWDQDPVRDIDGDDAIAIETENPRSWTFQYWYDDPQKIKTWTDHSHPAWDWIFIWIDPRVVVDDDDDRPDYDYDYTHTFGTDDTDGQAFAFRDWDWDQDPVRFIKIWTDIPRHDPVQDDPVVRGGDIDIGGGDD

Secondary structure (DSSP, 8-state):
----TT--HHHHHHHH-TTTGGGGGS-GGGTS-EEEEEEEETTEEEEEEEE--BTTBEEEEEEEEEE-TTS-EEE-S--EEEEE-STTPEEEEEEEETTEEEEEEE-SSSS---EEEEEETTGGG-----SSPPPEE-PEEEEEEP--SSS-EEEEEEEEE-TTS-EEEEEEEES--GGGEETTTTEE--EEEEPP-

pLDDT: mean 91.93, std 9.8, range [32.0, 98.81]

Sequence (197 aa):
MKQTRRGNALAAWLAEDPLFGPFTKIPAKEGGVDLEGIAVAGMRVAIGMRGPIMQTYAVLIELPMKVAKSGRLKIGGAIHRRLLDLEGLGIRDLKRHGGDLLILAGPTTGLDGPCAVYRWRNWLGDPPKHDSVVRLHRPERIIDLPFGRGCDHPEGLALLAAAKGDTELLVLCDSPSDVRLDRKRRVLLCDVFALPR